Protein AF-A0AA39RV91-F1 (afdb_monomer)

Mean predicted aligned error: 20.22 Å

Secondary structure (DSSP, 8-state):
------TT-----------------------S---------HHHHHHHHH---HHHHHHHHHHHHHHHHHHHHHHHHHHHHHHHHHHHHHHHHHHHHHH-----PPPPP--HHHHHHHHHHHHHHHTSS----SSSS-EEHHHHHHHHHHHHHHHHHHHHHHHHTT-HHHHHHHHHHHHHHHTTTBTTTSSS---EEEEES---TT-TTS-TTTTS----TTTS-TTS---EEEESS-HHHHHHHHHHHHHHHHHTTTSHHHHHHHHHHHHHH---

Solvent-accessible surface area (backbone atoms only — not comparable to full-atom values): 16534 Å² total; per-residue (Å²): 131,86,84,83,80,63,101,76,81,72,84,94,75,86,82,84,82,80,86,83,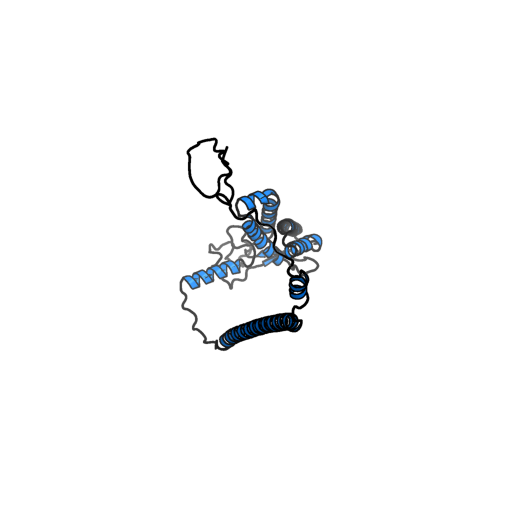91,84,83,89,81,90,87,82,88,88,77,89,84,84,84,88,79,81,88,75,64,72,60,60,68,51,45,63,71,73,61,64,62,65,68,57,57,51,49,51,50,51,48,53,51,51,52,53,52,50,52,54,49,53,51,50,52,52,52,52,51,49,52,51,51,53,52,51,53,52,50,52,53,53,50,56,64,67,67,62,67,85,70,83,69,74,80,78,79,84,42,75,64,57,50,52,51,48,43,51,52,43,37,53,54,77,37,73,48,42,61,56,69,72,91,39,70,24,29,44,45,56,64,52,18,49,52,38,28,52,54,28,47,48,46,70,76,40,42,72,57,31,52,74,71,69,42,45,64,58,54,48,51,54,44,49,41,41,48,59,24,58,55,64,34,34,63,74,86,50,76,54,51,63,46,35,46,44,29,38,38,42,59,55,93,85,46,95,82,43,63,61,56,31,80,75,43,93,72,59,78,54,69,57,52,93,85,60,84,66,50,71,44,73,38,66,84,49,67,69,50,52,52,36,43,35,47,16,34,42,37,39,17,63,70,34,51,89,43,55,72,61,15,48,56,33,40,50,53,48,78,66,29,70,75,113

Sequence (276 aa):
MPERTNMWGGSFEIIPNEGQAVTEDGDYDRAAYRSPTPPQSVDEVKQSWLLRPEREKDQRRKKKFIQGKMIKSLVLYAVLAGLIITLIIVLVVMARRRHHHHHHRPPPTSDNYTVALHQALTFFNAQRCGYYDARDATKFAFPASFSMTMLSWSVLEYSAKYEATGELDHIKDIIKWGTDYLLKTFNSSAKYVHMIASQVGGGDPSLKTTNPHDLNCWMHPEDIASNDPREVYNCYECPALAGKMAAALASTSIVFKDSQDYSIMLGIFQESKLLL

InterPro domains:
  IPR001701 Glycoside hydrolase family 9 [PF00759] (130-263)
  IPR008928 Six-hairpin glycosidase superfamily [SSF48208] (110-259)
  IPR012341 Six-hairpin glycosidase-like superfamily [G3DSA:1.50.10.10] (108-273)

pLDDT: mean 70.96, std 19.71, range [32.12, 98.12]

Foldseek 3Di:
DDDDDDPPDDDDDDDDDDDDDDDDDDDDDPPDDDDDDDDDDPVVVVVVVVDPPVVVVVVVVVVVVVVVVVVVVVVVVVVVVVVVVVVVVVVVVVVVVVPPDDPPDDPDDDDPVNVVVLLVVLVVVLPVAADDPPQFSKGFLQVLLVVLLVLLVCCVVCVVVCVVVVNLVVSLVVSCRSLVVQCVQFDLVDQATQKGQRMWADDDPPDPPHDCGGPNNRDDSSPCDPPDHTDTDMDRDCLSSLVSSLSSLQSSLVSCVVVVVSSVSSVCCNPGYSPD

Organism: Acer saccharum (NCBI:txid4024)

Nearest PDB structures (foldseek):
  8ihx-assembly1_A  TM=8.856E-01  e=3.580E-06  Eisenia fetida

Radius of gyration: 42.13 Å; Cα contacts (8 Å, |Δi|>4): 212; chains: 1; bounding box: 88×55×126 Å

Structure (mmCIF, N/CA/C/O backbone):
data_AF-A0AA39RV91-F1
#
_entry.id   AF-A0AA39RV91-F1
#
loop_
_atom_site.group_PDB
_atom_site.id
_atom_site.type_symbol
_atom_site.label_atom_id
_atom_site.label_alt_id
_atom_site.label_comp_id
_atom_site.label_asym_id
_atom_site.label_entity_id
_atom_site.label_seq_id
_atom_site.pdbx_PDB_ins_code
_atom_site.Cartn_x
_atom_site.Cartn_y
_atom_site.Cartn_z
_atom_site.occupancy
_atom_site.B_iso_or_equiv
_atom_site.auth_seq_id
_atom_site.auth_comp_id
_atom_site.auth_asym_id
_atom_site.auth_atom_id
_atom_site.pdbx_PDB_model_num
ATOM 1 N N . MET A 1 1 ? -47.747 -12.914 28.785 1.00 41.16 1 MET A N 1
ATOM 2 C CA . MET A 1 1 ? -46.601 -12.255 29.454 1.00 41.16 1 MET A CA 1
ATOM 3 C C . MET A 1 1 ? -45.731 -13.359 30.033 1.00 41.16 1 MET A C 1
ATOM 5 O O . MET A 1 1 ? -46.316 -14.227 30.664 1.00 41.16 1 MET A O 1
ATOM 9 N N . PRO A 1 2 ? -44.413 -13.408 29.776 1.00 40.16 2 PRO A N 1
ATOM 10 C CA . PRO A 1 2 ? -43.586 -14.515 30.245 1.00 40.16 2 PRO A CA 1
ATOM 11 C C . PRO A 1 2 ? -43.289 -14.365 31.742 1.00 40.16 2 PRO A C 1
ATOM 13 O O . PRO A 1 2 ? -42.878 -13.290 32.188 1.00 40.16 2 PRO A O 1
ATOM 16 N N . GLU A 1 3 ? -43.521 -15.439 32.497 1.00 43.28 3 GLU A N 1
ATOM 17 C CA . GLU A 1 3 ? -43.205 -15.572 33.921 1.00 43.28 3 GLU A CA 1
ATOM 18 C C . GLU A 1 3 ? -41.720 -15.300 34.186 1.00 43.28 3 GLU A C 1
ATOM 20 O O . GLU A 1 3 ? -40.833 -15.901 33.580 1.00 43.28 3 GLU A O 1
ATOM 25 N N . ARG A 1 4 ? -41.440 -14.380 35.115 1.00 41.53 4 ARG A N 1
ATOM 26 C CA . ARG A 1 4 ? -40.087 -14.133 35.618 1.00 41.53 4 ARG A CA 1
ATOM 27 C C . ARG A 1 4 ? -39.779 -15.125 36.734 1.00 41.53 4 ARG A C 1
ATOM 29 O O . ARG A 1 4 ? -40.149 -14.897 37.880 1.00 41.53 4 ARG A O 1
ATOM 36 N N . THR A 1 5 ? -39.065 -16.196 36.410 1.00 48.19 5 THR A N 1
ATOM 37 C CA . THR A 1 5 ? -38.461 -17.097 37.398 1.00 48.19 5 THR A CA 1
ATOM 38 C C . THR A 1 5 ? -37.235 -16.437 38.032 1.00 48.19 5 THR A C 1
ATOM 40 O O . THR A 1 5 ? -36.337 -15.968 37.331 1.00 48.19 5 THR A O 1
ATOM 43 N N . ASN A 1 6 ? -37.187 -16.388 39.363 1.00 52.50 6 ASN A N 1
ATOM 44 C CA . ASN A 1 6 ? -36.027 -15.928 40.125 1.00 52.50 6 ASN A CA 1
ATOM 45 C C . ASN A 1 6 ? -34.908 -16.995 40.122 1.00 52.50 6 ASN A C 1
ATOM 47 O O . ASN A 1 6 ? -35.157 -18.195 40.037 1.00 52.50 6 ASN A O 1
ATOM 51 N N . MET A 1 7 ? -33.650 -16.553 40.234 1.00 41.31 7 MET A N 1
ATOM 52 C CA . MET A 1 7 ? -32.428 -17.375 40.093 1.00 41.31 7 MET A CA 1
ATOM 53 C C . M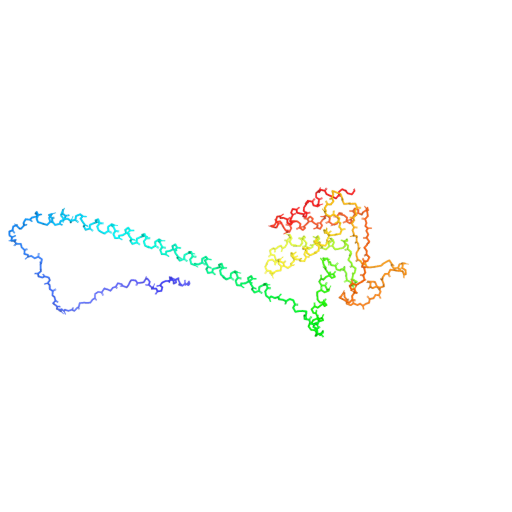ET A 1 7 ? -32.217 -18.427 41.206 1.00 41.31 7 MET A C 1
ATOM 55 O O . MET A 1 7 ? -31.180 -19.079 41.254 1.00 41.31 7 MET A O 1
ATOM 59 N N . TRP A 1 8 ? -33.196 -18.595 42.098 1.00 46.19 8 TRP A N 1
ATOM 60 C CA . TRP A 1 8 ? -33.175 -19.531 43.224 1.00 46.19 8 TRP A CA 1
ATOM 61 C C . TRP A 1 8 ? -34.445 -20.395 43.301 1.00 46.19 8 TRP A C 1
ATOM 63 O O . TRP A 1 8 ? -34.779 -20.895 44.369 1.00 46.19 8 TRP A O 1
ATOM 73 N N . GLY A 1 9 ? -35.137 -20.590 42.170 1.00 48.25 9 GLY A N 1
ATOM 74 C CA . GLY A 1 9 ? -36.009 -21.748 41.935 1.00 48.25 9 GLY A CA 1
ATOM 75 C C . GLY A 1 9 ? -37.104 -22.006 42.974 1.00 48.25 9 GLY A C 1
ATOM 76 O O . GLY A 1 9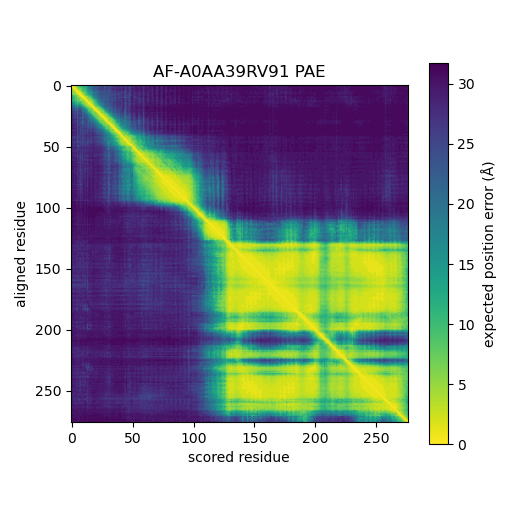 ? -37.305 -23.157 43.354 1.00 48.25 9 GLY A O 1
ATOM 77 N N . GLY A 1 10 ? -37.817 -20.968 43.422 1.00 53.59 10 GLY A N 1
ATOM 78 C CA . GLY A 1 10 ? -38.945 -21.109 44.350 1.00 53.59 10 GLY A CA 1
ATOM 79 C C . GLY A 1 10 ? -40.079 -20.129 44.043 1.00 53.59 10 GLY A C 1
ATOM 80 O O . GLY A 1 10 ? -39.831 -18.935 43.858 1.00 53.59 10 GLY A O 1
ATOM 81 N N . SER A 1 11 ? -41.315 -20.642 43.984 1.00 46.19 11 SER A N 1
ATOM 82 C CA . SER A 1 11 ? -42.534 -19.855 43.738 1.00 46.19 11 SER A CA 1
ATOM 83 C C . SER A 1 11 ? -42.949 -19.058 44.981 1.00 46.19 11 SER A C 1
ATOM 85 O O . SER A 1 11 ? -42.901 -19.572 46.098 1.00 46.19 11 SER A O 1
ATOM 87 N N . PHE A 1 12 ? -43.348 -17.799 44.784 1.00 43.19 12 PHE A N 1
ATOM 88 C CA . PHE A 1 12 ? -43.725 -16.841 45.831 1.00 43.19 12 PHE A CA 1
ATOM 89 C C . PHE A 1 12 ? -45.253 -16.769 45.972 1.00 43.19 12 PHE A C 1
ATOM 91 O O . PHE A 1 12 ? -45.848 -15.703 45.842 1.00 43.19 12 PHE A O 1
ATOM 98 N N . GLU A 1 13 ? -45.904 -17.908 46.202 1.00 47.50 13 GLU A N 1
ATOM 99 C CA . GLU A 1 13 ? -47.333 -17.942 46.527 1.00 47.50 13 GLU A CA 1
ATOM 100 C C . GLU A 1 13 ? -47.530 -18.464 47.951 1.00 47.50 13 GLU A C 1
ATOM 102 O O . GLU A 1 13 ? -47.152 -19.583 48.294 1.00 47.50 13 GLU A O 1
ATOM 107 N N . ILE A 1 14 ? -48.096 -17.607 48.801 1.00 41.91 14 ILE A N 1
ATOM 108 C CA . ILE A 1 14 ? -48.470 -17.916 50.180 1.00 41.91 14 ILE A CA 1
ATOM 109 C C . ILE A 1 14 ? -49.938 -18.342 50.136 1.00 41.91 14 ILE A C 1
ATOM 111 O O . ILE A 1 14 ? -50.809 -17.504 49.913 1.00 41.91 14 ILE A O 1
ATOM 115 N N . ILE A 1 15 ? -50.214 -19.633 50.321 1.00 45.44 15 ILE A N 1
ATOM 116 C CA . ILE A 1 15 ? -51.584 -20.159 50.398 1.00 45.44 15 ILE A CA 1
ATOM 117 C C . ILE A 1 15 ? -52.101 -19.945 51.833 1.00 45.44 15 ILE A C 1
ATOM 119 O O . ILE A 1 15 ? -51.506 -20.491 52.765 1.00 45.44 15 ILE A O 1
ATOM 123 N N . PRO A 1 16 ? -53.184 -19.179 52.056 1.00 35.47 16 PRO A N 1
ATOM 124 C CA . PRO A 1 16 ? -53.821 -19.094 53.363 1.00 35.47 16 PRO A CA 1
ATOM 125 C C . PRO A 1 16 ? -54.735 -20.309 53.535 1.00 35.47 16 PRO A C 1
ATOM 127 O O . PRO A 1 16 ? -55.608 -20.542 52.702 1.00 35.47 16 PRO A O 1
ATOM 130 N N . ASN A 1 17 ? -54.548 -21.092 54.598 1.00 32.81 17 ASN A N 1
ATOM 131 C CA . ASN A 1 17 ? -55.465 -22.186 54.907 1.00 32.81 17 ASN A CA 1
ATOM 132 C C . ASN A 1 17 ? -56.414 -21.759 56.034 1.00 32.81 17 ASN A C 1
ATOM 134 O O . ASN A 1 17 ? -56.018 -21.670 57.198 1.00 32.81 17 ASN A O 1
ATOM 138 N N . GLU A 1 18 ? -57.658 -21.465 55.660 1.00 33.78 18 GLU A N 1
ATOM 139 C CA . GLU A 1 18 ? -58.793 -21.358 56.572 1.00 33.78 18 GLU A CA 1
ATOM 140 C C . GLU A 1 18 ? -59.267 -22.762 56.984 1.00 33.78 18 GLU A C 1
ATOM 142 O O . GLU A 1 18 ? -59.507 -23.622 56.146 1.00 33.78 18 GLU A O 1
ATOM 147 N N . GLY A 1 19 ? -59.421 -22.955 58.297 1.00 34.81 19 GLY A N 1
ATOM 148 C CA . GLY A 1 19 ? -60.446 -23.785 58.938 1.00 34.81 19 GLY A CA 1
ATOM 149 C C . GLY A 1 19 ? -60.584 -25.264 58.560 1.00 34.81 19 GLY A C 1
ATOM 150 O O . GLY A 1 19 ? -61.345 -25.605 57.664 1.00 34.81 19 GLY A O 1
ATOM 151 N N . GLN A 1 20 ? -60.085 -26.156 59.425 1.00 32.12 20 GLN A N 1
ATOM 152 C CA . GLN A 1 20 ? -60.856 -27.355 59.776 1.00 32.12 20 GLN A CA 1
ATOM 153 C C . GLN A 1 20 ? -60.508 -27.868 61.179 1.00 32.12 20 GLN A C 1
ATOM 155 O O . GLN A 1 20 ? -59.360 -28.163 61.496 1.00 32.12 20 GLN A O 1
ATOM 160 N N . ALA A 1 21 ? -61.536 -27.926 62.024 1.00 34.62 21 ALA A N 1
ATOM 161 C CA . ALA A 1 21 ? -61.510 -28.454 63.377 1.00 34.62 21 ALA A CA 1
ATOM 162 C C . ALA A 1 21 ? -61.630 -29.983 63.364 1.00 34.62 21 ALA A C 1
ATOM 164 O O . ALA A 1 21 ? -62.594 -30.482 62.793 1.00 34.62 21 ALA A O 1
ATOM 165 N N . VAL A 1 22 ? -60.718 -30.688 64.045 1.00 34.06 22 VAL A N 1
ATOM 166 C CA . VAL A 1 22 ? -60.934 -31.993 64.704 1.00 34.06 22 VAL A CA 1
ATOM 167 C C . VAL A 1 22 ? -59.986 -32.082 65.918 1.00 34.06 22 VAL A C 1
ATOM 169 O O . VAL A 1 22 ? -58.911 -31.490 65.928 1.00 34.06 22 VAL A O 1
ATOM 172 N N . THR A 1 23 ? -60.483 -32.751 66.951 1.00 32.53 23 THR A N 1
ATOM 173 C CA . THR A 1 23 ? -60.150 -32.808 68.383 1.00 32.53 23 THR A CA 1
ATOM 174 C C . THR A 1 23 ? -58.965 -33.696 68.799 1.00 32.53 23 THR A C 1
ATOM 176 O O . THR A 1 23 ? -58.683 -34.669 68.112 1.00 32.53 23 THR A O 1
ATOM 179 N N . GLU A 1 24 ? -58.432 -33.381 69.998 1.00 34.41 24 GLU A N 1
ATOM 180 C CA . GLU A 1 24 ? -57.641 -34.204 70.960 1.00 34.41 24 GLU A CA 1
ATOM 181 C C . GLU A 1 24 ? -56.273 -34.727 70.451 1.00 34.41 24 GLU A C 1
ATOM 183 O O . GLU A 1 24 ? -56.179 -35.352 69.407 1.00 34.41 24 GLU A O 1
ATOM 188 N N . ASP A 1 25 ? -55.121 -34.480 71.088 1.00 34.75 25 ASP A N 1
ATOM 189 C CA . ASP A 1 25 ? -54.805 -34.696 72.505 1.00 34.75 25 ASP A CA 1
ATOM 190 C C . ASP A 1 25 ? -53.429 -34.086 72.887 1.00 34.75 25 ASP A C 1
ATOM 192 O O . ASP A 1 25 ? -52.510 -34.057 72.070 1.00 34.75 25 ASP A O 1
ATOM 196 N N . GLY A 1 26 ? -53.290 -33.680 74.157 1.00 38.00 26 GLY A N 1
ATOM 197 C CA . GLY A 1 26 ? -52.056 -33.759 74.964 1.00 38.00 26 GLY A CA 1
ATOM 198 C C . GLY A 1 26 ? -50.826 -32.907 74.606 1.00 38.00 26 GLY A C 1
ATOM 199 O O . GLY A 1 26 ? -50.001 -33.312 73.798 1.00 38.00 26 GLY A O 1
ATOM 200 N N . ASP A 1 27 ? -50.616 -31.800 75.331 1.00 38.16 27 ASP A N 1
ATOM 201 C CA . ASP A 1 27 ? -49.600 -31.682 76.407 1.00 38.16 27 ASP A CA 1
ATOM 202 C C . ASP A 1 27 ? -49.387 -30.188 76.739 1.00 38.16 27 ASP A C 1
ATOM 204 O O . ASP A 1 27 ? -48.726 -29.450 76.009 1.00 38.16 27 ASP A O 1
ATOM 208 N N . TYR A 1 28 ? -50.029 -29.705 77.810 1.00 41.00 28 TYR A N 1
ATOM 209 C CA . TYR A 1 28 ? -49.935 -28.308 78.247 1.00 41.00 28 TYR A CA 1
ATOM 210 C C . TYR A 1 28 ? -48.846 -28.127 79.313 1.00 41.00 28 TYR A C 1
ATOM 212 O O . TYR A 1 28 ? -48.827 -28.798 80.347 1.00 41.00 28 TYR A O 1
ATOM 220 N N . ASP A 1 29 ? -47.994 -27.135 79.055 1.00 44.50 29 ASP A N 1
ATOM 221 C CA . ASP A 1 29 ? -46.912 -26.594 79.875 1.00 44.50 29 ASP A CA 1
ATOM 222 C C . ASP A 1 29 ? -47.167 -26.584 81.391 1.00 44.50 29 ASP A C 1
ATOM 224 O O . ASP A 1 29 ? -47.957 -25.800 81.924 1.00 44.50 29 ASP A O 1
ATOM 228 N N . ARG A 1 30 ? -46.387 -27.387 82.128 1.00 46.59 30 ARG A N 1
ATOM 229 C CA . ARG A 1 30 ? -46.419 -27.450 83.602 1.00 46.59 30 ARG A CA 1
ATOM 230 C C . ARG A 1 30 ? -45.182 -26.857 84.293 1.00 46.59 30 ARG A C 1
ATOM 232 O O . ARG A 1 30 ? -44.886 -27.214 85.432 1.00 46.59 30 ARG A O 1
ATOM 239 N N . ALA A 1 31 ? -44.458 -25.940 83.649 1.00 44.22 31 ALA A N 1
ATOM 240 C CA . ALA A 1 31 ? -43.237 -25.353 84.223 1.00 44.22 31 ALA A CA 1
ATOM 241 C C . ALA A 1 31 ? -43.335 -23.864 84.625 1.00 44.22 31 ALA A C 1
ATOM 243 O O . ALA A 1 31 ? -42.416 -23.356 85.260 1.00 44.22 31 ALA A O 1
ATOM 244 N N . ALA A 1 32 ? -44.429 -23.156 84.317 1.00 41.56 32 ALA A N 1
ATOM 245 C CA . ALA A 1 32 ? -44.457 -21.690 84.427 1.00 41.56 32 ALA A CA 1
ATOM 246 C C . ALA A 1 32 ? -44.847 -21.104 85.802 1.00 41.56 32 ALA A C 1
ATOM 248 O O . ALA A 1 32 ? -44.745 -19.894 85.984 1.00 41.56 32 ALA A O 1
ATOM 249 N N . TYR A 1 33 ? -45.249 -21.908 86.794 1.00 39.94 33 TYR A N 1
ATOM 250 C CA . TYR A 1 33 ? -45.617 -21.380 88.117 1.00 39.94 33 TYR A CA 1
ATOM 251 C C . TYR A 1 33 ? -45.043 -22.205 89.271 1.00 39.94 33 TYR A C 1
ATOM 253 O O . TYR A 1 33 ? -45.694 -23.090 89.827 1.00 39.94 33 TYR A O 1
ATOM 261 N N . ARG A 1 34 ? -43.823 -21.854 89.690 1.00 34.16 34 ARG A N 1
ATOM 262 C CA . ARG A 1 34 ? -43.346 -22.073 91.062 1.00 34.16 34 ARG A CA 1
ATOM 263 C C . ARG A 1 34 ? -42.467 -20.905 91.512 1.00 34.16 34 ARG A C 1
ATOM 265 O O . ARG A 1 34 ? -41.434 -20.636 90.913 1.00 34.16 34 ARG A O 1
ATOM 272 N N . SER A 1 35 ? -42.859 -20.294 92.622 1.00 35.50 35 SER A N 1
ATOM 273 C CA . SER A 1 35 ? -42.075 -19.358 93.443 1.00 35.50 35 SER A CA 1
ATOM 274 C C . SER A 1 35 ? -42.280 -19.756 94.916 1.00 35.50 35 SER A C 1
ATOM 276 O O . SER A 1 35 ? -43.336 -20.322 95.208 1.00 35.50 35 SER A O 1
ATOM 278 N N . PRO A 1 36 ? -41.435 -19.368 95.892 1.00 47.72 36 PRO A N 1
ATOM 279 C CA . PRO A 1 36 ? -39.984 -19.137 95.884 1.00 47.72 36 PRO A CA 1
ATOM 280 C C . PRO A 1 36 ? -39.243 -19.929 97.004 1.00 47.72 36 PRO A C 1
ATOM 282 O O . PRO A 1 36 ? -39.796 -20.204 98.066 1.00 47.72 36 PRO A O 1
ATOM 285 N N . THR A 1 37 ? -37.956 -20.235 96.812 1.00 36.56 37 THR A N 1
ATOM 286 C CA . THR A 1 37 ? -37.015 -20.720 97.856 1.00 36.56 37 THR A CA 1
ATOM 287 C C . THR A 1 37 ? -35.848 -19.720 98.027 1.00 36.56 37 THR A C 1
ATOM 289 O O . THR A 1 37 ? -35.614 -18.935 97.109 1.00 36.56 37 THR A O 1
ATOM 292 N N . PRO A 1 38 ? -35.168 -19.673 99.196 1.00 44.75 38 PRO A N 1
ATOM 293 C CA . PRO A 1 38 ? -34.480 -18.482 99.731 1.00 44.75 38 PRO A CA 1
ATOM 294 C C . PRO A 1 38 ? -33.151 -18.140 99.018 1.00 44.75 38 PRO A C 1
ATOM 296 O O . PRO A 1 38 ? -32.656 -18.948 98.232 1.00 44.75 38 PRO A O 1
ATOM 299 N N . PRO A 1 39 ? -32.571 -16.939 99.247 1.00 47.09 39 PRO A N 1
ATOM 300 C CA . PRO A 1 39 ? -31.603 -16.351 98.331 1.00 47.09 39 PRO A CA 1
ATOM 301 C C . PRO A 1 39 ? -30.234 -17.022 98.467 1.00 47.09 39 PRO A C 1
ATOM 303 O O . PRO A 1 39 ? -29.540 -16.839 99.465 1.00 47.09 39 PRO A O 1
ATOM 306 N N . GLN A 1 40 ? -29.820 -17.758 97.435 1.00 43.38 40 GLN A N 1
ATOM 307 C CA . GLN A 1 40 ? -28.401 -18.003 97.206 1.00 43.38 40 GLN A CA 1
ATOM 308 C C . GLN A 1 40 ? -27.779 -16.737 96.619 1.00 43.38 40 GLN A C 1
ATOM 310 O O . GLN A 1 40 ? -28.309 -16.107 95.703 1.00 43.38 40 GLN A O 1
ATOM 315 N N . SER A 1 41 ? -26.683 -16.334 97.245 1.00 49.09 41 SER A N 1
ATOM 316 C CA . SER A 1 41 ? -25.947 -15.098 97.040 1.00 49.09 41 SER A CA 1
ATOM 317 C C . SER A 1 41 ? -25.660 -14.816 95.566 1.00 49.09 41 SER A C 1
ATOM 319 O O . SER A 1 41 ? -24.842 -15.475 94.927 1.00 49.09 41 SER A O 1
ATOM 321 N N . VAL A 1 42 ? -26.262 -13.733 95.071 1.00 53.75 42 VAL A N 1
ATOM 322 C CA . VAL A 1 42 ? -25.939 -13.045 93.807 1.00 53.75 42 VAL A CA 1
ATOM 323 C C . VAL A 1 42 ? -24.454 -12.674 93.663 1.00 53.75 42 VAL A C 1
ATOM 325 O O . VAL A 1 42 ? -24.010 -12.322 92.568 1.00 53.75 42 VAL A O 1
ATOM 328 N N . ASP A 1 43 ? -23.678 -12.795 94.737 1.00 55.22 43 ASP A N 1
ATOM 329 C CA . ASP A 1 43 ? -22.242 -12.551 94.764 1.00 55.22 43 ASP A CA 1
ATOM 330 C C . ASP A 1 43 ? -21.422 -13.702 94.160 1.00 55.22 43 ASP A C 1
ATOM 332 O O . ASP A 1 43 ? -20.422 -13.425 93.503 1.00 55.22 43 ASP A O 1
ATOM 336 N N . GLU A 1 44 ? -21.858 -14.967 94.247 1.00 54.25 44 GLU A N 1
ATOM 337 C CA . GLU A 1 44 ? -21.130 -16.102 93.638 1.00 54.25 44 GLU A CA 1
ATOM 338 C C . GLU A 1 44 ? -21.203 -16.071 92.106 1.00 54.25 44 GLU A C 1
ATOM 340 O O . GLU A 1 44 ? -20.200 -16.262 91.410 1.00 54.25 44 GLU A O 1
ATOM 345 N N . VAL A 1 45 ? -22.377 -15.736 91.557 1.00 55.78 45 VAL A N 1
ATOM 346 C CA . VAL A 1 45 ? -22.553 -15.610 90.103 1.00 55.78 45 VAL A CA 1
ATOM 347 C C . VAL A 1 45 ? -21.750 -14.419 89.580 1.00 55.78 45 VAL A C 1
ATOM 349 O O . VAL A 1 45 ? -21.084 -14.539 88.553 1.00 55.78 45 VAL A O 1
ATOM 352 N N . LYS A 1 46 ? -21.706 -13.298 90.312 1.00 50.38 46 LYS A N 1
ATOM 353 C CA . LYS A 1 46 ? -20.880 -12.135 89.944 1.00 50.38 46 LYS A CA 1
ATOM 354 C C . LYS A 1 46 ? -19.375 -12.387 90.121 1.00 50.38 46 LYS A C 1
ATOM 356 O O . LYS A 1 46 ? -18.593 -11.904 89.303 1.00 50.38 46 LYS A O 1
ATOM 361 N N . GLN A 1 47 ? -18.953 -13.190 91.100 1.00 50.69 47 GLN A N 1
ATOM 362 C CA . GLN A 1 47 ? -17.545 -13.565 91.294 1.00 50.69 47 GLN A CA 1
ATOM 363 C C . GLN A 1 47 ? -17.025 -14.539 90.230 1.00 50.69 47 GLN A C 1
ATOM 365 O O . GLN A 1 47 ? -15.855 -14.451 89.855 1.00 50.69 47 GLN A O 1
ATOM 370 N N . SER A 1 48 ? -17.886 -15.388 89.659 1.00 53.81 48 SER A N 1
ATOM 371 C CA . SER A 1 48 ? -17.505 -16.262 88.537 1.00 53.81 48 SER A CA 1
ATOM 372 C C . SER A 1 48 ? -17.145 -15.487 87.255 1.00 53.81 48 SER A C 1
ATOM 374 O O . SER A 1 48 ? -16.280 -15.913 86.490 1.00 53.81 48 SER A O 1
ATOM 376 N N . TRP A 1 49 ? -17.743 -14.304 87.052 1.00 54.03 49 TRP A N 1
ATOM 377 C CA . TRP A 1 49 ? -17.434 -13.401 85.934 1.00 54.03 49 TRP A CA 1
ATOM 378 C C . TRP A 1 49 ? -16.220 -12.499 86.198 1.00 54.03 49 TRP A C 1
ATOM 380 O O . TRP A 1 49 ? -15.517 -12.126 85.256 1.00 54.03 49 TRP A O 1
ATOM 390 N N . LEU A 1 50 ? -15.958 -12.160 87.465 1.00 54.91 50 LEU A N 1
ATOM 391 C CA . LEU A 1 50 ? -14.869 -11.265 87.877 1.00 54.91 50 LEU A CA 1
ATOM 392 C C . LEU A 1 50 ? -13.525 -11.973 88.097 1.00 54.91 50 LEU A C 1
ATOM 394 O O . LEU A 1 50 ? -12.483 -11.326 88.013 1.00 54.91 50 LEU A O 1
ATOM 398 N N . LEU A 1 51 ? -13.516 -13.292 88.301 1.00 53.22 51 LEU A N 1
ATOM 399 C CA . LEU A 1 51 ? -12.296 -14.082 88.486 1.00 53.22 51 LEU A CA 1
ATOM 400 C C . LEU A 1 51 ? -12.057 -15.046 87.320 1.00 53.22 51 LEU A C 1
ATOM 402 O O . LEU A 1 51 ? -11.904 -16.252 87.501 1.00 53.22 51 LEU A O 1
ATOM 406 N N . ARG A 1 52 ? -11.948 -14.514 86.096 1.00 51.28 52 ARG A N 1
ATOM 407 C CA . ARG A 1 52 ? -11.272 -15.265 85.030 1.00 51.28 52 ARG A CA 1
ATOM 408 C C . ARG A 1 52 ? -9.763 -15.169 85.276 1.00 51.28 52 ARG A C 1
ATOM 410 O O . ARG A 1 52 ? -9.244 -14.054 85.254 1.00 51.28 52 ARG A O 1
ATOM 417 N N . PRO A 1 53 ? -9.039 -16.279 85.509 1.00 54.03 53 PRO A N 1
ATOM 418 C CA . PRO A 1 53 ? -7.628 -16.209 85.856 1.00 54.03 53 PRO A CA 1
ATOM 419 C C . PRO A 1 53 ? -6.865 -15.582 84.692 1.00 54.03 53 PRO A C 1
ATOM 421 O O . PRO A 1 53 ? -6.876 -16.103 83.577 1.00 54.03 53 PRO A O 1
ATOM 424 N N . GLU A 1 54 ? -6.194 -14.459 84.937 1.00 57.25 54 GLU A N 1
ATOM 425 C CA . GLU A 1 54 ? -5.573 -13.670 83.866 1.00 57.25 54 GLU A CA 1
ATOM 426 C C . GLU A 1 54 ? -4.443 -14.422 83.138 1.00 57.25 54 GLU A C 1
ATOM 428 O O . GLU A 1 54 ? -4.161 -14.182 81.962 1.00 57.25 54 GLU A O 1
ATOM 433 N N . ARG A 1 55 ? -3.931 -15.487 83.773 1.00 54.84 55 ARG A N 1
ATOM 434 C CA . ARG A 1 55 ? -3.075 -16.509 83.151 1.00 54.84 55 ARG A CA 1
ATOM 435 C C . ARG A 1 55 ? -3.702 -17.178 81.919 1.00 54.84 55 ARG A C 1
ATOM 437 O O . ARG A 1 55 ? -2.972 -17.520 80.991 1.00 54.84 55 ARG A O 1
ATOM 444 N N . GLU A 1 56 ? -5.021 -17.355 81.866 1.00 58.22 56 GLU A N 1
ATOM 445 C CA . GLU A 1 56 ? -5.708 -18.057 80.774 1.00 58.22 56 GLU A CA 1
ATOM 446 C C . GLU A 1 56 ? -5.881 -17.167 79.528 1.00 58.22 56 GLU A C 1
ATOM 448 O O . GLU A 1 56 ? -5.709 -17.627 78.394 1.00 58.22 56 GLU A O 1
ATOM 453 N N . LYS A 1 57 ? -6.164 -15.867 79.713 1.00 58.91 57 LYS A N 1
ATOM 454 C CA . LYS A 1 57 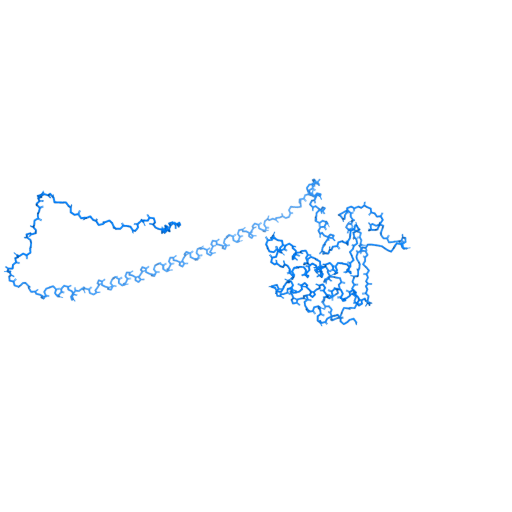? -6.236 -14.898 78.605 1.00 58.91 57 LYS A CA 1
ATOM 455 C C . LYS A 1 57 ? -4.860 -14.628 78.009 1.00 58.91 57 LYS A C 1
ATOM 457 O O . LYS A 1 57 ? -4.737 -14.607 76.782 1.00 58.91 57 LYS A O 1
ATOM 462 N N . ASP A 1 58 ? -3.830 -14.503 78.842 1.00 61.22 58 ASP A N 1
ATOM 463 C CA . ASP A 1 58 ? -2.453 -14.335 78.379 1.00 61.22 58 ASP A CA 1
ATOM 464 C C . ASP A 1 58 ? -1.922 -15.582 77.678 1.00 61.22 58 ASP A C 1
ATOM 466 O O . ASP A 1 58 ? -1.258 -15.465 76.650 1.00 61.22 58 ASP A O 1
ATOM 470 N N . GLN A 1 59 ? -2.270 -16.787 78.138 1.00 60.56 59 GLN A N 1
ATOM 471 C CA . GLN A 1 59 ? -1.956 -18.014 77.404 1.00 60.56 59 GLN A CA 1
ATOM 472 C C . GLN A 1 59 ? -2.679 -18.083 76.057 1.00 60.56 59 GLN A C 1
ATOM 474 O O . GLN A 1 59 ? -2.067 -18.487 75.071 1.00 60.56 59 GLN A O 1
ATOM 479 N N . ARG A 1 60 ? -3.948 -17.661 75.962 1.00 60.50 60 ARG A N 1
ATOM 480 C CA . ARG A 1 60 ? -4.675 -17.599 74.679 1.00 60.50 60 ARG A CA 1
ATOM 481 C C . ARG A 1 60 ? -4.101 -16.532 73.744 1.00 60.50 60 ARG A C 1
ATOM 483 O O . ARG A 1 60 ? -3.978 -16.797 72.551 1.00 60.50 60 ARG A O 1
ATOM 490 N N . ARG A 1 61 ? -3.705 -15.360 74.254 1.00 60.78 61 ARG A N 1
ATOM 491 C CA . ARG A 1 61 ? -3.025 -14.305 73.477 1.00 60.78 61 ARG A CA 1
ATOM 492 C C . ARG A 1 61 ? -1.641 -14.754 73.012 1.00 60.78 61 ARG A C 1
ATOM 494 O O . ARG A 1 61 ? -1.344 -14.620 71.829 1.00 60.78 61 ARG A O 1
ATOM 501 N N . LYS A 1 62 ? -0.844 -15.378 73.887 1.00 60.88 62 LYS A N 1
ATOM 502 C CA . LYS A 1 62 ? 0.450 -15.988 73.537 1.00 60.88 62 LYS A CA 1
ATOM 503 C C . LYS A 1 62 ? 0.282 -17.107 72.509 1.00 60.88 62 LYS A C 1
ATOM 505 O O . LYS A 1 62 ? 0.996 -17.099 71.515 1.00 60.88 62 LYS A O 1
ATOM 510 N N . LYS A 1 63 ? -0.697 -18.007 72.668 1.00 61.03 63 LYS A N 1
ATOM 511 C CA . LYS A 1 63 ? -1.010 -19.058 71.679 1.00 61.03 63 LYS A CA 1
ATOM 512 C C . LYS A 1 63 ? -1.410 -18.465 70.326 1.00 61.03 63 LYS A C 1
ATOM 514 O O . LYS A 1 63 ? -0.840 -18.866 69.321 1.00 61.03 63 LYS A O 1
ATOM 519 N N . LYS A 1 64 ? -2.302 -17.465 70.289 1.00 60.72 64 LYS A N 1
ATOM 520 C CA . LYS A 1 64 ? -2.695 -16.771 69.046 1.00 60.72 64 LYS A CA 1
ATOM 521 C C . LYS A 1 64 ? -1.519 -16.038 68.383 1.00 60.72 64 LYS A C 1
ATOM 523 O O . LYS A 1 64 ? -1.396 -16.069 67.162 1.00 60.72 64 LYS A O 1
ATOM 528 N N . PHE A 1 65 ? -0.632 -15.427 69.170 1.00 60.00 65 PHE A N 1
ATOM 529 C CA . PHE A 1 65 ? 0.569 -14.750 68.673 1.00 60.00 65 PHE A CA 1
ATOM 530 C C . PHE A 1 65 ? 1.598 -15.735 68.094 1.00 60.00 65 PHE A C 1
ATOM 532 O O . PHE A 1 65 ? 2.116 -15.518 66.999 1.00 60.00 65 PHE A O 1
ATOM 539 N N . ILE A 1 66 ? 1.848 -16.853 68.785 1.00 62.66 66 ILE A N 1
ATOM 540 C CA . ILE A 1 66 ? 2.738 -17.926 68.316 1.00 62.66 66 ILE A CA 1
ATOM 541 C C . ILE A 1 66 ? 2.163 -18.575 67.050 1.00 62.66 66 ILE A C 1
ATOM 543 O O . ILE A 1 66 ? 2.885 -18.748 66.074 1.00 62.66 66 ILE A O 1
ATOM 547 N N . GLN A 1 67 ? 0.857 -18.849 67.020 1.00 61.44 67 GLN A N 1
ATOM 548 C CA . GLN A 1 67 ? 0.170 -19.438 65.869 1.00 61.44 67 GLN A CA 1
ATOM 549 C C . GLN A 1 67 ? 0.229 -18.521 64.634 1.00 61.44 67 GLN A C 1
ATOM 551 O O . GLN A 1 67 ? 0.550 -18.985 63.544 1.00 61.44 67 GLN A O 1
ATOM 556 N N . GLY A 1 68 ? 0.034 -17.208 64.798 1.00 64.00 68 GLY A N 1
ATOM 557 C CA . GLY A 1 68 ? 0.195 -16.237 63.710 1.00 64.00 68 GLY A CA 1
ATOM 558 C C . GLY A 1 68 ? 1.640 -16.102 63.208 1.00 64.00 68 GLY A C 1
ATOM 559 O O . GLY A 1 68 ? 1.864 -15.967 62.005 1.00 64.00 68 GLY A O 1
ATOM 560 N N . LYS A 1 69 ? 2.635 -16.179 64.104 1.00 71.12 69 LYS A N 1
ATOM 561 C CA . LYS A 1 69 ? 4.062 -16.145 63.737 1.00 71.12 69 LYS A CA 1
ATOM 562 C C . LYS A 1 69 ? 4.484 -17.409 62.977 1.00 71.12 69 LYS A C 1
ATOM 564 O O . LYS A 1 69 ? 5.216 -17.305 61.996 1.00 71.12 69 LYS A O 1
ATOM 569 N N . MET A 1 70 ? 3.966 -18.573 63.374 1.00 68.19 70 MET A N 1
ATOM 570 C CA . MET A 1 70 ? 4.192 -19.846 62.680 1.00 68.19 70 MET A CA 1
ATOM 571 C C . MET A 1 70 ? 3.579 -19.851 61.275 1.00 68.19 70 MET A C 1
ATOM 573 O O . MET A 1 70 ? 4.254 -20.254 60.336 1.00 68.19 70 MET A O 1
ATOM 577 N N . ILE A 1 71 ? 2.356 -19.332 61.099 1.00 76.81 71 ILE A N 1
ATOM 578 C CA . ILE A 1 71 ? 1.708 -19.248 59.777 1.00 76.81 71 ILE A CA 1
ATOM 579 C C . ILE A 1 71 ? 2.489 -18.320 58.838 1.00 76.81 71 ILE A C 1
ATOM 581 O O . ILE A 1 71 ? 2.781 -18.697 57.708 1.00 76.81 71 ILE A O 1
ATOM 585 N N . LYS A 1 72 ? 2.891 -17.130 59.306 1.00 77.38 72 LYS A N 1
ATOM 586 C CA . LYS A 1 72 ? 3.688 -16.190 58.495 1.00 77.38 72 LYS A CA 1
ATOM 587 C C . LYS A 1 72 ? 5.049 -16.771 58.101 1.00 77.38 72 LYS A C 1
ATOM 589 O O . LYS A 1 72 ? 5.486 -16.579 56.972 1.00 77.38 72 LYS A O 1
ATOM 594 N N . SER A 1 73 ? 5.687 -17.502 59.014 1.00 76.62 73 SER A N 1
ATOM 595 C CA . SER A 1 73 ? 6.943 -18.212 58.753 1.00 76.62 73 SER A CA 1
ATOM 596 C C . SER A 1 73 ? 6.762 -19.314 57.701 1.00 76.62 73 SER A C 1
ATOM 598 O O . SER A 1 73 ? 7.536 -19.410 56.756 1.00 76.62 73 SER A O 1
ATOM 600 N N . LEU A 1 74 ? 5.684 -20.093 57.798 1.00 81.12 74 LEU A N 1
ATOM 601 C CA . LEU A 1 74 ? 5.392 -21.185 56.869 1.00 81.12 74 LEU A CA 1
ATOM 602 C C . LEU A 1 74 ? 5.065 -20.676 55.454 1.00 81.12 74 LEU A C 1
ATOM 604 O O . LEU A 1 74 ? 5.535 -21.247 54.474 1.00 81.12 74 LEU A O 1
ATOM 608 N N . VAL A 1 75 ? 4.345 -19.553 55.346 1.00 84.44 75 VAL A N 1
ATOM 609 C CA . VAL A 1 75 ? 4.105 -18.864 54.065 1.00 84.44 75 VAL A CA 1
ATOM 610 C C . VAL A 1 75 ? 5.412 -18.323 53.476 1.00 84.44 75 VAL A C 1
ATOM 612 O O . VAL A 1 75 ? 5.643 -18.472 52.279 1.00 84.44 75 VAL A O 1
ATOM 615 N N . LEU A 1 76 ? 6.303 -17.758 54.299 1.00 87.12 76 LEU A N 1
ATOM 616 C CA . LEU A 1 76 ? 7.612 -17.277 53.845 1.00 87.12 76 LEU A CA 1
ATOM 617 C C . LEU A 1 76 ? 8.471 -18.418 53.278 1.00 87.12 76 LEU A C 1
ATOM 619 O O . LEU A 1 76 ? 9.045 -18.273 52.199 1.00 87.12 76 LEU A O 1
ATOM 623 N N . TYR A 1 77 ? 8.518 -19.568 53.956 1.00 89.56 77 TYR A N 1
ATOM 624 C CA . TYR A 1 77 ? 9.235 -20.743 53.456 1.00 89.56 77 TYR A CA 1
ATOM 625 C C . TYR A 1 77 ? 8.611 -21.316 52.177 1.00 89.56 77 TYR A C 1
ATOM 627 O O . TYR A 1 77 ? 9.352 -21.726 51.287 1.00 89.56 77 TYR A O 1
ATOM 635 N N . ALA A 1 78 ? 7.282 -21.292 52.036 1.00 89.00 78 ALA A N 1
ATOM 636 C CA . ALA A 1 78 ? 6.608 -21.731 50.813 1.00 89.00 78 ALA A CA 1
ATOM 637 C C . ALA A 1 78 ? 6.934 -20.830 49.606 1.00 89.00 78 ALA A C 1
ATOM 639 O O . ALA A 1 78 ? 7.205 -21.335 48.517 1.00 89.00 78 ALA A O 1
ATOM 640 N N . VAL A 1 79 ? 6.980 -19.506 49.799 1.00 91.06 79 VAL A N 1
ATOM 641 C CA . VAL A 1 79 ? 7.367 -18.553 48.742 1.00 91.06 79 VAL A CA 1
ATOM 642 C C . VAL A 1 79 ? 8.840 -18.721 48.363 1.00 91.06 79 VAL A C 1
ATOM 644 O O . VAL A 1 79 ? 9.162 -18.780 47.178 1.00 91.06 79 VAL A O 1
ATOM 647 N N . LEU A 1 80 ? 9.735 -18.869 49.347 1.00 92.56 80 LEU A N 1
ATOM 648 C CA . LEU A 1 80 ? 11.159 -19.115 49.094 1.00 92.56 80 LEU A CA 1
ATOM 649 C C . LEU A 1 80 ? 11.392 -20.444 48.361 1.00 92.56 80 LEU A C 1
ATOM 651 O O . LEU A 1 80 ? 12.172 -20.485 47.412 1.00 92.56 80 LEU A O 1
ATOM 655 N N . ALA A 1 81 ? 10.681 -21.508 48.739 1.00 93.25 81 ALA A N 1
ATOM 656 C CA . ALA A 1 81 ? 10.733 -22.789 48.038 1.00 93.25 81 ALA A CA 1
ATOM 657 C C . ALA A 1 81 ? 10.230 -22.666 46.590 1.00 93.25 81 ALA A C 1
ATOM 659 O O . ALA A 1 81 ? 10.868 -23.189 45.678 1.00 93.25 81 ALA A O 1
ATOM 660 N N . GLY A 1 82 ? 9.145 -21.918 46.360 1.00 93.12 82 GLY A N 1
ATOM 661 C CA . GLY A 1 82 ? 8.638 -21.625 45.018 1.00 93.12 82 GLY A CA 1
ATOM 662 C C . GLY A 1 82 ? 9.671 -20.910 44.143 1.00 93.12 82 GLY A C 1
ATOM 663 O O . GLY A 1 82 ? 9.930 -21.341 43.020 1.00 93.12 82 GLY A O 1
ATOM 664 N N . LEU A 1 83 ? 10.333 -19.879 44.675 1.00 94.81 83 LEU A N 1
ATOM 665 C CA . LEU A 1 83 ? 11.388 -19.156 43.957 1.00 94.81 83 LEU A CA 1
ATOM 666 C C . LEU A 1 83 ? 12.575 -20.066 43.613 1.00 94.81 83 LEU A C 1
ATOM 668 O O . LEU A 1 83 ? 13.055 -20.046 42.479 1.00 94.81 83 LEU A O 1
ATOM 672 N N . ILE A 1 84 ? 13.001 -20.926 44.542 1.00 94.69 84 ILE A N 1
ATOM 673 C CA . ILE A 1 84 ? 14.084 -21.891 44.301 1.00 94.69 84 ILE A CA 1
ATOM 674 C C . ILE A 1 84 ? 13.694 -22.888 43.200 1.00 94.69 84 ILE A C 1
ATOM 676 O O . ILE A 1 84 ? 14.491 -23.138 42.298 1.00 94.69 84 ILE A O 1
ATOM 680 N N . ILE A 1 85 ? 12.463 -23.409 43.211 1.00 94.81 85 ILE A N 1
ATOM 681 C CA . ILE A 1 85 ? 11.972 -24.329 42.173 1.00 94.81 85 ILE A CA 1
ATOM 682 C C . ILE A 1 85 ? 11.959 -23.643 40.802 1.00 94.81 85 ILE A C 1
ATOM 684 O O . ILE A 1 85 ? 12.436 -24.224 39.827 1.00 94.81 85 ILE A O 1
ATOM 688 N N . THR A 1 86 ? 11.487 -22.395 40.713 1.00 90.50 86 THR A N 1
ATOM 689 C CA . THR A 1 86 ? 11.503 -21.654 39.439 1.00 90.50 86 THR A CA 1
ATOM 690 C C . THR A 1 86 ? 12.921 -21.428 38.923 1.00 90.50 86 THR A C 1
ATOM 692 O O . THR A 1 86 ? 13.178 -21.609 37.733 1.00 90.50 86 THR A O 1
ATOM 695 N N . LEU A 1 87 ? 13.867 -21.124 39.813 1.00 93.94 87 LEU A N 1
ATOM 696 C CA . LEU A 1 87 ? 15.267 -20.932 39.455 1.00 93.94 87 LEU A CA 1
ATOM 697 C C . LEU A 1 87 ? 15.903 -22.238 38.949 1.00 93.94 87 LEU A C 1
ATOM 699 O O . LEU A 1 87 ? 16.622 -22.222 37.952 1.00 93.94 87 LEU A O 1
ATOM 703 N N . ILE A 1 88 ? 15.577 -23.379 39.567 1.00 94.19 88 ILE A N 1
ATOM 704 C CA . ILE A 1 88 ? 16.014 -24.707 39.109 1.00 94.19 88 ILE A CA 1
ATOM 705 C C . ILE A 1 88 ? 15.448 -25.016 37.717 1.00 94.19 88 ILE A C 1
ATOM 707 O O . ILE A 1 88 ? 16.195 -25.459 36.846 1.00 94.19 88 ILE A O 1
ATOM 711 N N . ILE A 1 89 ? 14.163 -24.740 37.466 1.00 92.62 89 ILE A N 1
ATOM 712 C CA . ILE A 1 89 ? 13.544 -24.952 36.146 1.00 92.62 89 ILE A CA 1
ATOM 713 C C . ILE A 1 89 ? 14.246 -24.104 35.076 1.00 92.62 89 ILE A C 1
ATOM 715 O O . ILE A 1 89 ? 14.610 -24.626 34.020 1.00 92.62 89 ILE A O 1
ATOM 719 N N . VAL A 1 90 ? 14.502 -22.821 35.352 1.00 90.94 90 VAL A N 1
ATOM 720 C CA . VAL A 1 90 ? 15.218 -21.923 34.429 1.00 90.94 90 VAL A CA 1
ATOM 721 C C . VAL A 1 90 ? 16.636 -22.427 34.152 1.00 90.94 90 VAL A C 1
ATOM 723 O O . VAL A 1 90 ? 17.061 -22.457 32.995 1.00 90.94 90 VAL A O 1
ATOM 726 N N . LEU A 1 91 ? 17.355 -22.893 35.177 1.00 89.31 91 LEU A N 1
ATOM 727 C CA . LEU A 1 91 ? 18.696 -23.458 35.020 1.00 89.31 91 LEU A CA 1
ATOM 728 C C . LEU A 1 91 ? 18.696 -24.747 34.190 1.00 89.31 91 LEU A C 1
ATOM 730 O O . LEU A 1 91 ? 19.571 -24.913 33.343 1.00 89.31 91 LEU A O 1
ATOM 734 N N . VAL A 1 92 ? 17.702 -25.626 34.356 1.00 89.94 92 VAL A N 1
ATOM 735 C CA . VAL A 1 92 ? 17.550 -26.839 33.532 1.00 89.94 92 VAL A CA 1
ATOM 736 C C . VAL A 1 92 ? 17.275 -26.481 32.069 1.00 89.94 92 VAL A C 1
ATOM 738 O O . VAL A 1 92 ? 17.878 -27.070 31.169 1.00 89.94 92 VAL A O 1
ATOM 741 N N . VAL A 1 93 ? 16.418 -25.490 31.807 1.00 85.00 93 VAL A N 1
ATOM 742 C CA . VAL A 1 93 ? 16.143 -25.003 30.443 1.00 85.00 93 VAL A CA 1
ATOM 743 C C . VAL A 1 93 ? 17.398 -24.389 29.820 1.00 85.00 93 VAL A C 1
ATOM 745 O O . VAL A 1 93 ? 17.728 -24.689 28.672 1.00 85.00 93 VAL A O 1
ATOM 748 N N . MET A 1 94 ? 18.149 -23.585 30.575 1.00 80.06 94 MET A N 1
ATOM 749 C CA . MET A 1 94 ? 19.406 -22.997 30.111 1.00 80.06 94 MET A CA 1
ATOM 750 C C . MET A 1 94 ? 20.509 -24.036 29.872 1.00 80.06 94 MET A C 1
ATOM 752 O O . MET A 1 94 ? 21.246 -23.924 28.892 1.00 80.06 94 MET A O 1
ATOM 756 N N . ALA A 1 95 ? 20.610 -25.063 30.718 1.00 78.69 95 ALA A N 1
ATOM 757 C CA . ALA A 1 95 ? 21.553 -26.163 30.542 1.00 78.69 95 ALA A CA 1
ATOM 758 C C . ALA A 1 95 ? 21.202 -27.017 29.312 1.00 78.69 95 ALA A C 1
ATOM 760 O O . ALA A 1 95 ? 22.089 -27.340 28.522 1.00 78.69 95 ALA A O 1
ATOM 761 N N . ARG A 1 96 ? 19.908 -27.290 29.069 1.00 69.75 96 ARG A N 1
ATOM 762 C CA . ARG A 1 96 ? 19.446 -27.908 27.811 1.00 69.75 96 ARG A CA 1
ATOM 763 C C . ARG A 1 96 ? 19.789 -27.051 26.592 1.00 69.75 96 ARG A C 1
ATOM 765 O O . ARG A 1 96 ? 20.191 -27.593 25.568 1.00 69.75 96 ARG A O 1
ATOM 772 N N . ARG A 1 97 ? 19.702 -25.721 26.709 1.00 65.31 97 ARG A N 1
ATOM 773 C CA . ARG A 1 97 ? 20.083 -24.788 25.635 1.00 65.31 97 ARG A CA 1
ATOM 774 C C . ARG A 1 97 ? 21.585 -24.816 25.325 1.00 65.31 97 ARG A C 1
ATOM 776 O O . ARG A 1 97 ? 21.948 -24.611 24.175 1.00 65.31 97 ARG A O 1
ATOM 783 N N . ARG A 1 98 ? 22.447 -25.099 26.314 1.00 58.94 98 ARG A N 1
ATOM 784 C CA . ARG A 1 98 ? 23.907 -25.242 26.126 1.00 58.94 98 ARG A CA 1
ATOM 785 C C . ARG A 1 98 ? 24.344 -26.615 25.609 1.00 58.94 98 ARG A C 1
ATOM 787 O O . ARG A 1 98 ? 25.384 -26.691 24.969 1.00 58.94 98 ARG A O 1
ATOM 794 N N . HIS A 1 99 ? 23.568 -27.673 25.847 1.00 49.38 99 HIS A N 1
ATOM 795 C CA . HIS A 1 99 ? 23.896 -29.029 25.381 1.00 49.38 99 HIS A CA 1
ATOM 796 C C . HIS A 1 99 ? 23.446 -29.351 23.951 1.00 49.38 99 HIS A C 1
ATOM 798 O O . HIS A 1 99 ? 23.771 -30.427 23.449 1.00 49.38 99 HIS A O 1
ATOM 804 N N . HIS A 1 100 ? 22.771 -28.432 23.252 1.00 47.06 100 HIS A N 1
ATOM 805 C CA . HIS A 1 100 ? 22.661 -28.521 21.797 1.00 47.06 100 HIS A CA 1
ATOM 806 C C . HIS A 1 100 ? 24.016 -28.188 21.161 1.00 47.06 100 HIS A C 1
ATOM 808 O O . HIS A 1 100 ? 24.235 -27.106 20.625 1.00 47.06 100 HIS A O 1
ATOM 814 N N . HIS A 1 101 ? 24.935 -29.152 21.216 1.00 46.12 101 HIS A N 1
ATOM 815 C CA . HIS A 1 101 ? 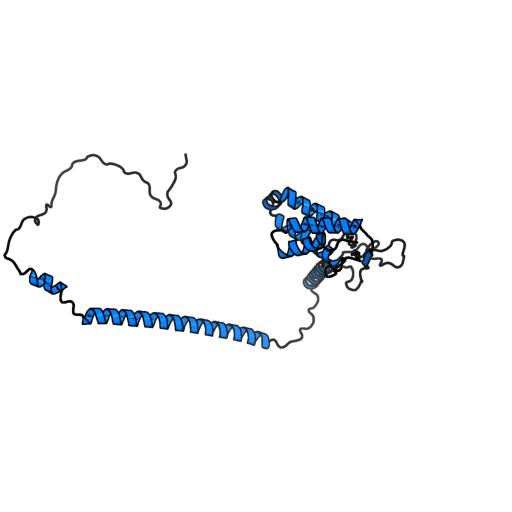26.035 -29.214 20.272 1.00 46.12 101 HIS A CA 1
ATOM 816 C C . HIS A 1 101 ? 25.444 -29.171 18.862 1.00 46.12 101 HIS A C 1
ATOM 818 O O . HIS A 1 101 ? 24.502 -29.903 18.542 1.00 46.12 101 HIS A O 1
ATOM 824 N N . HIS A 1 102 ? 25.976 -28.273 18.037 1.00 43.97 102 HIS A N 1
ATOM 825 C CA . HIS A 1 102 ? 25.651 -28.173 16.624 1.00 43.97 102 HIS A CA 1
ATOM 826 C C . HIS A 1 102 ? 26.066 -29.467 15.917 1.00 43.97 102 HIS A C 1
ATOM 828 O O . HIS A 1 102 ? 27.159 -29.578 15.372 1.00 43.97 102 HIS A O 1
ATOM 834 N N . HIS A 1 103 ? 25.185 -30.463 15.912 1.00 47.16 103 HIS A N 1
ATOM 835 C CA . HIS A 1 103 ? 25.222 -31.481 14.879 1.00 47.16 103 HIS A CA 1
ATOM 836 C C . HIS A 1 103 ? 24.786 -30.796 13.590 1.00 47.16 103 HIS A C 1
ATOM 838 O O . HIS A 1 103 ? 23.626 -30.395 13.458 1.00 47.16 103 HIS A O 1
ATOM 844 N N . HIS A 1 104 ? 25.725 -30.628 12.659 1.00 49.66 104 HIS A N 1
ATOM 845 C CA . HIS A 1 104 ? 25.403 -30.325 11.273 1.00 49.66 104 HIS A CA 1
ATOM 846 C C . HIS A 1 104 ? 24.475 -31.425 10.765 1.00 49.66 104 HIS A C 1
ATOM 848 O O . HIS A 1 104 ? 24.905 -32.532 10.447 1.00 49.66 104 HIS A O 1
ATOM 854 N N . ARG A 1 105 ? 23.174 -31.130 10.764 1.00 47.84 105 ARG A N 1
ATOM 855 C CA . ARG A 1 105 ? 22.200 -31.948 10.059 1.00 47.84 105 ARG A CA 1
ATOM 856 C C . ARG A 1 105 ? 22.539 -31.836 8.570 1.00 47.84 105 ARG A C 1
ATOM 858 O O . ARG A 1 105 ? 22.729 -30.708 8.107 1.00 47.84 105 ARG A O 1
ATOM 865 N N . PRO A 1 106 ? 22.639 -32.953 7.830 1.00 59.06 106 PRO A N 1
ATOM 866 C CA . PRO A 1 106 ? 22.689 -32.875 6.378 1.00 59.06 106 PRO A CA 1
ATOM 867 C C . PRO A 1 106 ? 21.444 -32.121 5.885 1.00 59.06 106 PRO A C 1
ATOM 869 O O . PRO A 1 106 ? 20.399 -32.187 6.548 1.00 59.06 106 PRO A O 1
ATOM 872 N N . PRO A 1 107 ? 21.548 -31.369 4.775 1.00 58.72 107 PRO A N 1
ATOM 873 C CA . PRO A 1 107 ? 20.408 -30.641 4.241 1.00 58.72 107 PRO A CA 1
ATOM 874 C C . PRO A 1 107 ? 19.245 -31.622 4.029 1.00 58.72 107 PRO A C 1
ATOM 876 O O . PRO A 1 107 ? 19.473 -32.720 3.510 1.00 58.72 107 PRO A O 1
ATOM 879 N N . PRO A 1 108 ? 18.023 -31.280 4.474 1.00 59.16 108 PRO A N 1
ATOM 880 C CA . PRO A 1 108 ? 16.870 -32.129 4.233 1.00 59.16 108 PRO A CA 1
ATOM 881 C C . PRO A 1 108 ? 16.694 -32.301 2.722 1.00 59.16 108 PRO A C 1
ATOM 883 O O . PRO A 1 108 ? 16.796 -31.341 1.958 1.00 59.16 108 PRO A O 1
ATOM 886 N N . THR A 1 109 ? 16.456 -33.534 2.286 1.00 64.62 109 THR A N 1
ATOM 887 C CA . THR A 1 109 ? 16.034 -33.820 0.913 1.00 64.62 109 THR A CA 1
ATOM 888 C C . THR A 1 109 ? 14.729 -33.076 0.645 1.00 64.62 109 THR A C 1
ATOM 890 O O . THR A 1 109 ? 13.819 -33.164 1.467 1.00 64.62 109 THR A O 1
ATOM 893 N N . SER A 1 110 ? 14.649 -32.342 -0.466 1.00 58.56 110 SER A N 1
ATOM 894 C CA . SER A 1 110 ? 13.503 -31.499 -0.820 1.00 58.56 110 SER A CA 1
ATOM 895 C C . SER A 1 110 ? 12.232 -32.338 -0.972 1.00 58.56 110 SER A C 1
ATOM 897 O O . SER A 1 110 ? 12.008 -32.952 -2.014 1.00 58.56 110 SER A O 1
ATOM 899 N N . ASP A 1 111 ? 11.407 -32.391 0.068 1.00 76.56 111 ASP A N 1
ATOM 900 C CA . ASP A 1 111 ? 10.039 -32.873 -0.043 1.00 76.56 111 ASP A CA 1
ATOM 901 C C . ASP A 1 111 ? 9.141 -31.760 -0.611 1.00 76.56 111 ASP A C 1
ATOM 903 O O . ASP A 1 111 ? 9.461 -30.568 -0.549 1.00 76.56 111 ASP A O 1
ATOM 907 N N . ASN A 1 112 ? 8.004 -32.143 -1.195 1.00 70.75 112 ASN A N 1
ATOM 908 C CA . ASN A 1 112 ? 7.073 -31.192 -1.815 1.00 70.75 112 ASN A CA 1
ATOM 909 C C . ASN A 1 112 ? 6.611 -30.101 -0.832 1.00 70.75 112 ASN A C 1
ATOM 911 O O . ASN A 1 112 ? 6.323 -28.983 -1.247 1.00 70.75 112 ASN A O 1
ATOM 915 N N . TYR A 1 113 ? 6.590 -30.402 0.469 1.00 72.25 113 TYR A N 1
ATOM 916 C CA . TYR A 1 113 ? 6.265 -29.440 1.517 1.00 72.25 113 TYR A CA 1
ATOM 917 C C . TYR A 1 113 ? 7.383 -28.419 1.753 1.00 72.25 113 TYR A C 1
ATOM 919 O O . TYR A 1 113 ? 7.080 -27.240 1.905 1.00 72.25 113 TYR A O 1
ATOM 927 N N . THR A 1 114 ? 8.660 -28.814 1.732 1.00 70.62 114 THR A N 1
ATOM 928 C CA . THR A 1 114 ? 9.793 -27.875 1.817 1.00 70.62 114 THR A CA 1
ATOM 929 C C . THR A 1 114 ? 9.856 -26.980 0.584 1.00 70.62 114 THR A C 1
ATOM 931 O O . THR A 1 114 ? 10.134 -25.792 0.722 1.00 70.62 114 THR A O 1
ATOM 934 N N . VAL A 1 115 ? 9.543 -27.506 -0.606 1.00 68.19 115 VAL A N 1
ATOM 935 C CA . VAL A 1 115 ? 9.452 -26.701 -1.837 1.00 68.19 115 VAL A CA 1
ATOM 936 C C . VAL A 1 115 ? 8.296 -25.705 -1.750 1.00 68.19 115 VAL A C 1
ATOM 938 O O . VAL A 1 115 ? 8.520 -24.514 -1.946 1.00 68.19 115 VAL A O 1
ATOM 941 N N . ALA A 1 116 ? 7.097 -26.155 -1.369 1.00 66.75 116 ALA A N 1
ATOM 942 C CA . ALA A 1 116 ? 5.935 -25.281 -1.212 1.00 66.75 116 ALA A CA 1
ATOM 943 C C . ALA A 1 116 ? 6.150 -24.214 -0.127 1.00 66.75 116 ALA A C 1
ATOM 945 O O . ALA A 1 116 ? 5.816 -23.048 -0.320 1.00 66.75 116 ALA A O 1
ATOM 946 N N . LEU A 1 117 ? 6.756 -24.584 1.005 1.00 70.25 117 LEU A N 1
ATOM 947 C CA . LEU A 1 117 ? 7.093 -23.649 2.076 1.00 70.25 117 LEU A CA 1
ATOM 948 C C . LEU A 1 117 ? 8.151 -22.641 1.623 1.00 70.25 117 LEU A C 1
ATOM 950 O O . LEU A 1 117 ? 8.040 -21.459 1.938 1.00 70.25 117 LEU A O 1
ATOM 954 N N . HIS A 1 118 ? 9.164 -23.090 0.882 1.00 62.28 118 HIS A N 1
ATOM 955 C CA . HIS A 1 118 ? 10.173 -22.203 0.322 1.00 62.28 118 HIS A CA 1
ATOM 956 C C . HIS A 1 118 ? 9.533 -21.222 -0.659 1.00 62.28 118 HIS A C 1
ATOM 958 O O . HIS A 1 118 ? 9.694 -20.026 -0.467 1.00 62.28 118 HIS A O 1
ATOM 964 N N . GLN A 1 119 ? 8.724 -21.693 -1.612 1.00 56.44 119 GLN A N 1
ATOM 965 C CA . GLN A 1 119 ? 7.994 -20.847 -2.561 1.00 56.44 119 GLN A CA 1
ATOM 966 C C . GLN A 1 119 ? 7.072 -19.848 -1.858 1.00 56.44 119 GLN A C 1
ATOM 968 O O . GLN A 1 119 ? 7.097 -18.671 -2.197 1.00 56.44 119 GLN A O 1
ATOM 973 N N . ALA A 1 120 ? 6.337 -20.269 -0.825 1.00 61.41 120 ALA A N 1
ATOM 974 C CA . ALA A 1 120 ? 5.512 -19.370 -0.022 1.00 61.41 120 ALA A CA 1
ATOM 975 C C . ALA A 1 120 ? 6.360 -18.3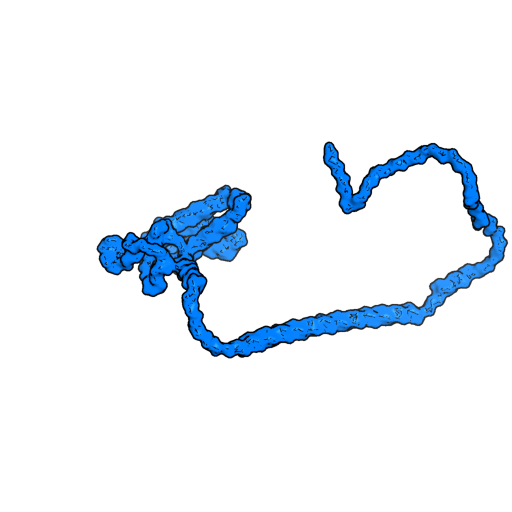03 0.691 1.00 61.41 120 ALA A C 1
ATOM 977 O O . ALA A 1 120 ? 6.031 -17.121 0.676 1.00 61.41 120 ALA A O 1
ATOM 978 N N . LEU A 1 121 ? 7.496 -18.675 1.283 1.00 60.47 121 LEU A N 1
ATOM 979 C CA . LEU A 1 121 ? 8.407 -17.705 1.896 1.00 60.47 121 LEU A CA 1
ATOM 980 C C . LEU A 1 121 ? 9.025 -16.763 0.862 1.00 60.47 121 LEU A C 1
ATOM 982 O O . LEU A 1 121 ? 9.232 -15.590 1.165 1.00 60.47 121 LEU A O 1
ATOM 986 N N . THR A 1 122 ? 9.315 -17.241 -0.345 1.00 52.56 122 THR A N 1
ATOM 987 C CA . THR A 1 122 ? 9.827 -16.426 -1.453 1.00 52.56 122 THR A CA 1
ATOM 988 C C . THR A 1 122 ? 8.747 -15.488 -1.986 1.00 52.56 122 THR A C 1
ATOM 990 O O . THR A 1 122 ? 9.049 -14.322 -2.195 1.00 52.56 122 THR A O 1
ATOM 993 N N . PHE A 1 123 ? 7.487 -15.925 -2.084 1.00 53.66 123 PHE A N 1
ATOM 994 C CA . PHE A 1 123 ? 6.314 -15.087 -2.362 1.00 53.66 123 PHE A CA 1
ATOM 995 C C . PHE A 1 123 ? 6.204 -13.946 -1.352 1.00 53.66 123 PHE A C 1
ATOM 997 O O . PHE A 1 123 ? 6.235 -12.774 -1.722 1.00 53.66 123 PHE A O 1
ATOM 1004 N N . PHE A 1 124 ? 6.172 -14.274 -0.058 1.00 53.09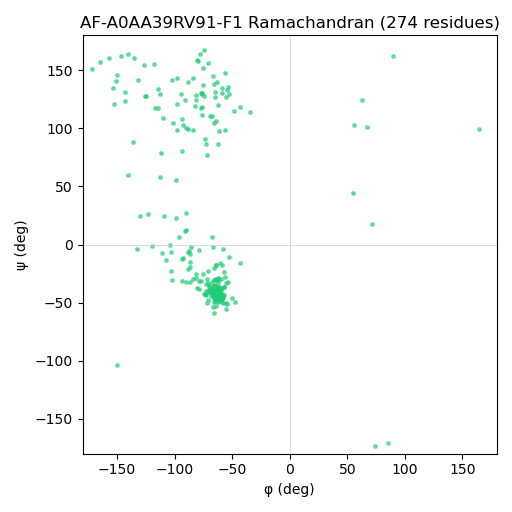 124 PHE A N 1
ATOM 1005 C CA . PHE A 1 124 ? 6.103 -13.270 1.003 1.00 53.09 124 PHE A CA 1
ATOM 1006 C C . PHE A 1 124 ? 7.357 -12.384 1.037 1.00 53.09 124 PHE A C 1
ATOM 1008 O O . PHE A 1 124 ? 7.268 -11.201 1.366 1.00 53.09 124 PHE A O 1
ATOM 1015 N N . ASN A 1 125 ? 8.525 -12.909 0.641 1.00 52.78 125 ASN A N 1
ATOM 1016 C CA . ASN A 1 125 ? 9.749 -12.123 0.517 1.00 52.78 125 ASN A CA 1
ATOM 1017 C C . ASN A 1 125 ? 9.736 -11.172 -0.691 1.00 52.78 125 ASN A C 1
ATOM 1019 O O . ASN A 1 125 ? 10.123 -10.012 -0.556 1.00 52.78 125 ASN A O 1
ATOM 1023 N N . ALA A 1 126 ? 9.254 -11.619 -1.850 1.00 47.38 126 ALA A N 1
ATOM 1024 C CA . ALA A 1 126 ? 9.019 -10.794 -3.035 1.00 47.38 126 ALA A CA 1
ATOM 1025 C C . ALA A 1 126 ? 7.968 -9.706 -2.746 1.00 47.38 126 ALA A C 1
ATOM 1027 O O . ALA A 1 126 ? 8.030 -8.580 -3.256 1.00 47.38 126 ALA A O 1
ATOM 1028 N N . GLN A 1 127 ? 7.047 -10.013 -1.836 1.00 52.81 127 GLN A N 1
ATOM 1029 C CA . GLN A 1 127 ? 6.076 -9.087 -1.285 1.00 52.81 127 GLN A CA 1
ATOM 1030 C C . GLN A 1 127 ? 6.542 -8.355 -0.024 1.00 52.81 127 GLN A C 1
ATOM 1032 O O . GLN A 1 127 ? 5.700 -7.699 0.563 1.00 52.81 127 GLN A O 1
ATOM 1037 N N . ARG A 1 128 ? 7.830 -8.373 0.381 1.00 56.75 128 ARG A N 1
ATOM 1038 C CA . ARG A 1 128 ? 8.373 -7.774 1.640 1.00 56.75 128 ARG A CA 1
ATOM 1039 C C . ARG A 1 128 ? 7.868 -6.380 2.023 1.00 56.75 128 ARG A C 1
ATOM 1041 O O . ARG A 1 128 ? 8.104 -5.923 3.146 1.00 56.75 128 ARG A O 1
ATOM 1048 N N . CYS A 1 129 ? 7.252 -5.684 1.082 1.00 64.06 129 CYS A N 1
ATOM 1049 C CA . CYS A 1 129 ? 6.059 -4.867 1.296 1.00 64.06 129 CYS A CA 1
ATOM 1050 C C . CYS A 1 129 ? 5.436 -4.529 -0.079 1.00 64.06 129 CYS A C 1
ATOM 1052 O O . CYS A 1 129 ? 6.147 -4.518 -1.095 1.00 64.06 129 CYS A O 1
ATOM 1054 N N . GLY A 1 130 ? 4.139 -4.208 -0.114 1.00 78.75 130 GLY A N 1
ATOM 1055 C CA . GLY A 1 130 ? 3.487 -3.551 -1.257 1.00 78.75 130 GLY A CA 1
ATOM 1056 C C . GLY A 1 130 ? 2.911 -4.485 -2.315 1.00 78.75 130 GLY A C 1
ATOM 1057 O O . GLY A 1 130 ? 3.271 -5.659 -2.394 1.00 78.75 130 GLY A O 1
ATOM 1058 N N . TYR A 1 131 ? 2.020 -3.928 -3.132 1.00 87.62 131 TYR A N 1
ATOM 1059 C CA . TYR A 1 131 ? 1.215 -4.655 -4.111 1.00 87.62 131 TYR A CA 1
ATOM 1060 C C . TYR A 1 131 ? 1.814 -4.575 -5.513 1.00 87.62 131 TYR A C 1
ATOM 1062 O O . TYR A 1 131 ? 2.348 -3.534 -5.900 1.00 87.62 131 TYR A O 1
ATOM 1070 N N . TYR A 1 132 ? 1.705 -5.672 -6.263 1.00 87.88 132 TYR A N 1
ATOM 1071 C CA . TYR A 1 132 ? 1.784 -5.606 -7.719 1.00 87.88 132 TYR A CA 1
ATOM 1072 C C . TYR A 1 132 ? 0.568 -4.853 -8.246 1.00 87.88 132 TYR A C 1
ATOM 1074 O O . TYR A 1 132 ? -0.508 -4.930 -7.651 1.00 87.88 132 TYR A O 1
ATOM 1082 N N . ASP A 1 133 ? 0.760 -4.089 -9.314 1.00 87.38 133 ASP A N 1
ATOM 1083 C CA . ASP A 1 133 ? -0.278 -3.185 -9.804 1.00 87.38 133 ASP A CA 1
ATOM 1084 C C . ASP A 1 133 ? -1.445 -3.940 -10.443 1.00 87.38 133 ASP A C 1
ATOM 1086 O O . ASP A 1 133 ? -2.605 -3.695 -10.112 1.00 87.38 133 ASP A O 1
ATOM 1090 N N . ALA A 1 134 ? -1.138 -4.899 -11.319 1.00 85.56 134 ALA A N 1
ATOM 1091 C CA . ALA A 1 134 ? -2.155 -5.685 -11.998 1.00 85.56 134 ALA A CA 1
ATOM 1092 C C . ALA A 1 134 ? -1.665 -7.101 -12.335 1.00 85.56 134 ALA A C 1
ATOM 1094 O O . ALA A 1 134 ? -1.656 -7.989 -11.484 1.00 85.56 134 ALA A O 1
ATOM 1095 N N . ARG A 1 135 ? -1.336 -7.330 -13.609 1.00 78.62 135 ARG A N 1
ATOM 1096 C CA . ARG A 1 135 ? -1.000 -8.648 -14.162 1.00 78.62 135 ARG A CA 1
ATOM 1097 C C . ARG A 1 135 ? 0.499 -8.914 -14.154 1.00 78.62 135 ARG A C 1
ATOM 1099 O O . ARG A 1 135 ? 0.914 -10.065 -14.103 1.00 78.62 135 ARG A O 1
ATOM 1106 N N . ASP A 1 136 ? 1.279 -7.855 -14.297 1.00 76.94 136 ASP A N 1
ATOM 1107 C CA . ASP A 1 136 ? 2.726 -7.881 -14.198 1.00 76.94 136 ASP A CA 1
ATOM 1108 C C . ASP A 1 136 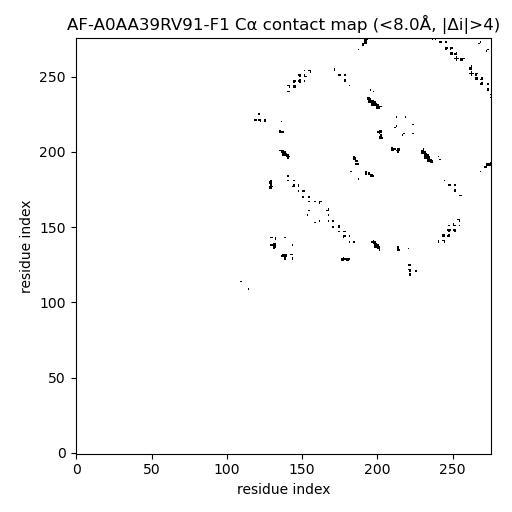? 3.165 -7.922 -12.732 1.00 76.94 136 ASP A C 1
ATOM 1110 O O . ASP A 1 136 ? 2.405 -7.633 -11.806 1.00 76.94 136 ASP A O 1
ATOM 1114 N N . ALA A 1 137 ? 4.428 -8.277 -12.514 1.00 80.94 137 ALA A N 1
ATOM 1115 C CA . ALA A 1 137 ? 5.049 -8.206 -11.198 1.00 80.94 137 ALA A CA 1
ATOM 1116 C C . ALA A 1 137 ? 5.715 -6.837 -10.947 1.00 80.94 137 ALA A C 1
ATOM 1118 O O . ALA A 1 137 ? 6.651 -6.717 -10.149 1.00 80.94 137 ALA A O 1
ATOM 1119 N N . THR A 1 138 ? 5.206 -5.789 -11.603 1.00 83.12 138 THR A N 1
ATOM 1120 C CA . THR A 1 138 ? 5.647 -4.406 -11.428 1.00 83.12 138 THR A CA 1
ATOM 1121 C C . THR A 1 138 ? 4.863 -3.731 -10.309 1.00 83.12 138 THR A C 1
ATOM 1123 O O . THR A 1 138 ? 3.654 -3.911 -10.148 1.00 83.12 138 THR A O 1
ATOM 1126 N N . LYS A 1 139 ? 5.563 -2.936 -9.498 1.00 86.44 139 LYS A N 1
ATOM 1127 C CA . LYS A 1 139 ? 4.960 -2.151 -8.417 1.00 86.44 139 LYS A CA 1
ATOM 1128 C C . LYS A 1 139 ? 5.019 -0.676 -8.768 1.00 86.44 139 LYS A C 1
ATOM 1130 O O . LYS A 1 139 ? 6.090 -0.078 -8.695 1.00 86.44 139 LYS A O 1
ATOM 1135 N N . PHE A 1 140 ? 3.874 -0.079 -9.077 1.00 89.25 140 PHE A N 1
ATOM 1136 C CA . PHE A 1 140 ? 3.764 1.352 -9.351 1.00 89.25 140 PHE A CA 1
ATOM 1137 C C . PHE A 1 140 ? 3.286 2.114 -8.108 1.00 89.25 140 PHE A C 1
ATOM 1139 O O . PHE A 1 140 ? 2.197 1.875 -7.584 1.00 89.25 140 PHE A O 1
ATOM 1146 N N . ALA A 1 141 ? 4.080 3.076 -7.633 1.00 90.38 141 ALA A N 1
ATOM 1147 C CA . ALA A 1 141 ? 3.772 3.823 -6.411 1.00 90.38 141 ALA A CA 1
ATOM 1148 C C . ALA A 1 141 ? 2.538 4.732 -6.561 1.00 90.38 141 ALA A C 1
ATOM 1150 O O . ALA A 1 141 ? 1.797 4.927 -5.598 1.00 90.38 141 ALA A O 1
ATOM 1151 N N . PHE A 1 142 ? 2.291 5.275 -7.758 1.00 92.56 142 PHE A N 1
ATOM 1152 C CA . PHE A 1 142 ? 1.172 6.188 -8.017 1.00 92.56 142 PHE A CA 1
ATOM 1153 C C . PHE A 1 142 ? -0.211 5.517 -7.869 1.00 92.56 142 PHE A C 1
ATOM 1155 O O . PHE A 1 142 ? -0.989 5.959 -7.014 1.00 92.56 142 PHE A O 1
ATOM 1162 N N . PRO A 1 143 ? -0.537 4.444 -8.621 1.00 94.94 143 PRO A N 1
ATOM 1163 C CA . PRO A 1 143 ? -1.795 3.718 -8.449 1.00 94.94 143 PRO A CA 1
ATOM 1164 C C . PRO A 1 143 ? -1.883 3.026 -7.084 1.00 94.94 143 PRO A C 1
ATOM 1166 O O . PRO A 1 143 ? -2.940 3.083 -6.459 1.00 94.94 143 PRO A O 1
ATOM 1169 N N . ALA A 1 144 ? -0.781 2.494 -6.538 1.00 92.94 144 ALA A N 1
ATOM 1170 C CA . ALA A 1 144 ? -0.781 1.944 -5.180 1.00 92.94 144 ALA A CA 1
ATOM 1171 C C . ALA A 1 144 ? -1.206 2.994 -4.134 1.00 92.94 144 ALA A C 1
ATOM 1173 O O . ALA A 1 144 ? -2.059 2.723 -3.288 1.00 92.94 144 ALA A O 1
ATOM 1174 N N . SER A 1 145 ? -0.681 4.222 -4.225 1.00 94.25 145 SER A N 1
ATOM 1175 C CA . SER A 1 145 ? -1.075 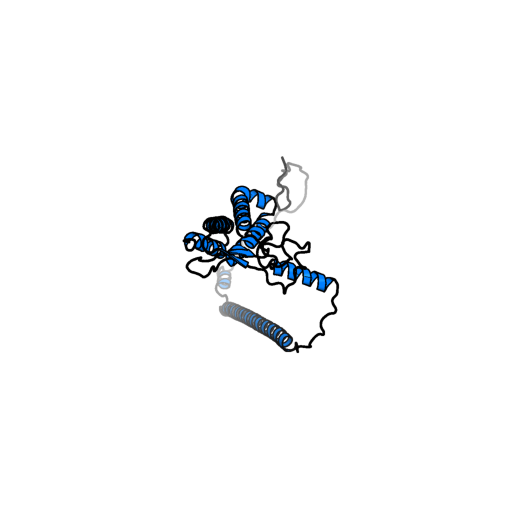5.335 -3.346 1.00 94.25 145 SER A CA 1
ATOM 1176 C C . SER A 1 145 ? -2.538 5.727 -3.527 1.00 94.25 145 SER A C 1
ATOM 1178 O O . SER A 1 145 ? -3.242 5.998 -2.551 1.00 94.25 145 SER A O 1
ATOM 1180 N N . PHE A 1 146 ? -3.029 5.742 -4.770 1.00 96.19 146 PHE A N 1
ATOM 1181 C CA . PHE A 1 146 ? -4.446 5.970 -5.045 1.00 96.19 146 PHE A CA 1
ATOM 1182 C C . PHE A 1 146 ? -5.323 4.925 -4.344 1.00 96.19 146 PHE A C 1
ATOM 1184 O O . PHE A 1 146 ? -6.246 5.310 -3.623 1.00 96.19 146 PHE A O 1
ATOM 1191 N N . SER A 1 147 ? -5.004 3.641 -4.499 1.00 97.12 147 SER A N 1
ATOM 1192 C CA . SER A 1 147 ? -5.759 2.540 -3.900 1.00 97.12 147 SER A CA 1
ATOM 1193 C C . SER A 1 147 ? -5.763 2.620 -2.377 1.00 97.12 147 SER A C 1
ATOM 1195 O O . SER A 1 147 ? -6.831 2.540 -1.777 1.00 97.12 147 SER A O 1
ATOM 1197 N N . MET A 1 148 ? -4.613 2.879 -1.742 1.00 96.19 148 MET A N 1
ATOM 1198 C CA . MET A 1 148 ? -4.550 3.032 -0.280 1.00 96.19 148 MET A CA 1
ATOM 1199 C C . MET A 1 148 ? -5.393 4.211 0.210 1.00 96.19 148 MET A C 1
ATOM 1201 O O . MET A 1 148 ? -6.095 4.086 1.206 1.00 96.19 148 MET A O 1
ATOM 1205 N N . THR A 1 149 ? -5.406 5.325 -0.527 1.00 96.88 149 THR A N 1
ATOM 1206 C CA . THR A 1 149 ? -6.264 6.474 -0.194 1.00 96.88 149 THR A CA 1
ATOM 1207 C C . THR A 1 149 ? -7.748 6.092 -0.223 1.00 96.88 149 THR A C 1
ATOM 1209 O O . THR A 1 149 ? -8.497 6.439 0.688 1.00 96.88 149 THR A O 1
ATOM 1212 N N . MET A 1 150 ? -8.184 5.370 -1.262 1.00 98.12 150 MET A N 1
ATOM 1213 C CA . MET A 1 150 ? -9.587 4.975 -1.426 1.00 98.12 150 MET A CA 1
ATOM 1214 C C . MET A 1 150 ? -10.023 3.914 -0.415 1.00 98.12 150 MET A C 1
ATOM 1216 O O . MET A 1 150 ? -11.125 4.011 0.123 1.00 98.12 150 MET A O 1
ATOM 1220 N N . LEU A 1 151 ? -9.170 2.929 -0.122 1.00 97.38 151 LEU A N 1
ATOM 1221 C CA . LEU A 1 151 ? -9.454 1.927 0.906 1.00 97.38 151 LEU A CA 1
ATOM 1222 C C . LEU A 1 151 ? -9.548 2.585 2.282 1.00 97.38 151 LEU A C 1
ATOM 1224 O O . LEU A 1 151 ? -10.536 2.366 2.982 1.00 97.38 151 LEU A O 1
ATOM 1228 N N . SER A 1 152 ? -8.598 3.459 2.625 1.00 97.62 152 SER A N 1
ATOM 1229 C CA . SER A 1 152 ? -8.640 4.224 3.872 1.00 97.62 152 SER A CA 1
ATOM 1230 C C . SER A 1 152 ? -9.904 5.070 3.972 1.00 97.62 152 SER A C 1
ATOM 1232 O O . SER A 1 152 ? -10.595 5.007 4.984 1.00 97.62 152 SER A O 1
ATOM 1234 N N . TRP A 1 153 ? -10.287 5.785 2.910 1.00 97.62 153 TRP A N 1
ATOM 1235 C CA . TRP A 1 153 ? -11.548 6.529 2.898 1.00 97.62 153 TRP A CA 1
ATOM 1236 C C . TRP A 1 153 ? -12.761 5.610 3.102 1.00 97.62 153 TRP A C 1
ATOM 1238 O O . TRP A 1 153 ? -13.632 5.920 3.912 1.00 97.62 153 TRP A O 1
ATOM 1248 N N . SER A 1 154 ? -12.799 4.444 2.454 1.00 97.81 154 SER A N 1
ATOM 1249 C CA . SER A 1 154 ? -13.904 3.498 2.638 1.00 97.81 154 SER A CA 1
ATOM 1250 C C . SER A 1 154 ? -14.049 3.039 4.093 1.00 97.81 154 SER A C 1
ATOM 1252 O O . SER A 1 154 ? -15.170 2.929 4.586 1.00 97.81 154 SER A O 1
ATOM 1254 N N . VAL A 1 155 ? -12.933 2.819 4.798 1.00 97.12 155 VAL A N 1
ATOM 1255 C CA . VAL A 1 155 ? -12.931 2.438 6.216 1.00 97.12 155 VAL A CA 1
ATOM 1256 C C . VAL A 1 155 ? -13.397 3.597 7.088 1.00 97.12 155 VAL A C 1
ATOM 1258 O O . VAL A 1 155 ? -14.162 3.376 8.020 1.00 97.12 155 VAL A O 1
ATOM 1261 N N . LEU A 1 156 ? -12.987 4.829 6.776 1.00 96.19 156 LEU A N 1
ATOM 1262 C CA . LEU A 1 156 ? -13.428 6.017 7.510 1.00 96.19 156 LEU A CA 1
ATOM 1263 C C . LEU A 1 156 ? -14.938 6.257 7.379 1.00 96.19 156 LEU A C 1
ATOM 1265 O O . LEU A 1 156 ? -15.578 6.625 8.358 1.00 96.19 156 LEU A O 1
ATOM 1269 N N . GLU A 1 157 ? -15.506 6.027 6.195 1.00 97.50 157 GLU A N 1
ATOM 1270 C CA . GLU A 1 157 ? -16.932 6.250 5.930 1.00 97.50 157 GLU A CA 1
ATOM 1271 C C . GLU A 1 157 ? -17.815 5.098 6.440 1.00 97.50 157 GLU A C 1
ATOM 1273 O O . GLU A 1 157 ? -18.924 5.310 6.931 1.00 97.50 157 GLU A O 1
ATOM 1278 N N . TYR A 1 158 ? -17.337 3.856 6.322 1.00 96.31 158 TYR A N 1
ATOM 1279 C CA . TYR A 1 158 ? -18.147 2.654 6.533 1.00 96.31 158 TYR A CA 1
ATOM 1280 C C . TYR A 1 158 ? -17.595 1.710 7.610 1.00 96.31 158 TYR A C 1
ATOM 1282 O O . TYR A 1 158 ? -17.890 0.514 7.569 1.00 96.31 158 TYR A O 1
ATOM 1290 N N . SER A 1 159 ? -16.839 2.216 8.589 1.00 94.88 159 SER A N 1
ATOM 1291 C CA . SER A 1 159 ? -16.216 1.416 9.662 1.00 94.88 159 SER A CA 1
ATOM 1292 C C . SER A 1 159 ? -17.186 0.430 10.320 1.00 94.88 159 SER A C 1
ATOM 1294 O O . SER A 1 159 ? -16.914 -0.766 10.356 1.00 94.88 159 SER A O 1
ATOM 1296 N N . ALA A 1 160 ? -18.369 0.898 10.723 1.00 95.56 160 ALA A N 1
ATOM 1297 C CA . ALA A 1 160 ? -19.393 0.069 11.362 1.00 95.56 160 ALA A CA 1
ATOM 1298 C C . ALA A 1 160 ? -19.866 -1.106 10.483 1.00 95.56 160 ALA A C 1
ATOM 1300 O O . ALA A 1 160 ? -20.256 -2.151 11.000 1.00 95.56 160 ALA A O 1
ATOM 1301 N N . LYS A 1 161 ? -19.832 -0.966 9.148 1.00 96.81 161 LYS A N 1
ATOM 1302 C CA . LYS A 1 161 ? -20.172 -2.065 8.231 1.00 96.81 161 LYS A CA 1
ATOM 1303 C C . LYS A 1 161 ? -19.056 -3.101 8.174 1.00 96.81 161 LYS A C 1
ATOM 1305 O O . LYS A 1 161 ? -19.359 -4.286 8.221 1.00 96.81 161 LYS A O 1
ATOM 1310 N N . TYR A 1 162 ? -17.798 -2.662 8.120 1.00 95.94 162 TYR A N 1
ATOM 1311 C CA . TYR A 1 162 ? -16.646 -3.563 8.185 1.00 95.94 162 TYR A CA 1
ATOM 1312 C C . TYR A 1 162 ? -16.583 -4.319 9.520 1.00 95.94 162 TYR A C 1
ATOM 1314 O O . TYR A 1 162 ? -16.246 -5.500 9.538 1.00 95.94 162 TYR A O 1
ATOM 1322 N N . GLU A 1 163 ? -16.952 -3.673 10.631 1.00 95.94 163 GLU A N 1
ATOM 1323 C CA . GLU A 1 163 ? -17.083 -4.331 11.939 1.00 95.94 163 GLU A CA 1
ATOM 1324 C C . GLU A 1 163 ? -18.205 -5.369 11.938 1.00 95.94 163 GLU A C 1
ATOM 1326 O O . GLU A 1 163 ? -17.997 -6.502 12.364 1.00 95.94 163 GLU A O 1
ATOM 1331 N N . ALA A 1 164 ? -19.379 -5.015 11.407 1.00 97.12 164 ALA A N 1
ATOM 1332 C CA . ALA A 1 164 ? -20.519 -5.925 11.336 1.00 97.12 164 ALA A CA 1
ATOM 1333 C C . ALA A 1 164 ? -20.243 -7.172 10.477 1.00 97.12 164 ALA A C 1
ATOM 1335 O O . ALA A 1 164 ? -20.802 -8.233 10.753 1.00 97.12 164 ALA A O 1
ATOM 1336 N N . THR A 1 165 ? -19.389 -7.065 9.453 1.00 96.62 165 THR A N 1
ATOM 1337 C CA . THR A 1 165 ? -18.960 -8.207 8.629 1.00 96.62 165 THR A CA 1
ATOM 1338 C C . THR A 1 165 ? -17.734 -8.935 9.179 1.00 96.62 165 THR A C 1
ATOM 1340 O O . THR A 1 165 ? -17.366 -9.964 8.625 1.00 96.62 165 THR A O 1
ATOM 1343 N N . GLY A 1 166 ? -17.097 -8.432 10.242 1.00 95.38 166 GLY A N 1
ATOM 1344 C CA . GLY A 1 166 ? -15.864 -9.003 10.795 1.00 95.38 166 GLY A CA 1
ATOM 1345 C C . GLY A 1 166 ? -14.615 -8.787 9.929 1.00 95.38 166 GLY A C 1
ATOM 1346 O O . GLY A 1 166 ? -13.620 -9.473 10.122 1.00 95.38 166 GLY A O 1
ATOM 1347 N N . GLU A 1 167 ? -14.651 -7.837 8.990 1.00 95.81 167 GLU A N 1
ATOM 1348 C CA . GLU A 1 167 ? -13.572 -7.579 8.019 1.00 95.81 167 GLU A CA 1
ATOM 1349 C C . GLU A 1 167 ? -12.741 -6.331 8.359 1.00 95.81 167 GLU A C 1
ATOM 1351 O O . GLU A 1 167 ? -11.808 -6.000 7.629 1.00 95.81 167 GLU A O 1
ATOM 1356 N N . LEU A 1 168 ? -13.054 -5.621 9.454 1.00 94.94 168 LEU A N 1
ATOM 1357 C CA . LEU A 1 168 ? -12.359 -4.379 9.819 1.00 94.94 168 LEU A CA 1
ATOM 1358 C C . LEU A 1 168 ? -10.849 -4.581 10.016 1.00 94.94 168 LEU A C 1
ATOM 1360 O O . LEU A 1 168 ? -10.055 -3.764 9.549 1.00 94.94 168 LEU A O 1
ATOM 1364 N N . ASP A 1 169 ? -10.447 -5.650 10.696 1.00 95.19 169 ASP A N 1
ATOM 1365 C CA . ASP A 1 169 ? -9.027 -5.913 10.944 1.00 95.19 169 ASP A CA 1
ATOM 1366 C C . ASP A 1 169 ? -8.304 -6.304 9.651 1.00 95.19 169 ASP A C 1
ATOM 1368 O O . ASP A 1 169 ? -7.217 -5.805 9.368 1.00 95.19 169 ASP A O 1
ATOM 1372 N N . HIS A 1 170 ? -8.953 -7.101 8.801 1.00 95.44 170 HIS A N 1
ATOM 1373 C CA . HIS A 1 170 ? -8.393 -7.518 7.520 1.00 95.44 170 HIS A CA 1
ATOM 1374 C C . HIS A 1 170 ? -8.176 -6.332 6.567 1.00 95.44 170 HIS A C 1
ATOM 1376 O O . HIS A 1 170 ? -7.099 -6.200 5.982 1.00 95.44 170 HIS A O 1
ATOM 1382 N N . ILE A 1 171 ? -9.145 -5.415 6.442 1.00 96.06 171 ILE A N 1
ATOM 1383 C CA . ILE A 1 171 ? -8.958 -4.218 5.608 1.00 96.06 171 ILE A CA 1
ATOM 1384 C C . ILE A 1 171 ? -7.882 -3.285 6.176 1.00 96.06 171 ILE A C 1
ATOM 1386 O O . ILE A 1 171 ? -7.112 -2.699 5.412 1.00 96.06 171 ILE A O 1
ATOM 1390 N N . LYS A 1 172 ? -7.770 -3.177 7.506 1.00 95.44 172 LYS A N 1
ATOM 1391 C CA . LYS A 1 172 ? -6.665 -2.455 8.146 1.00 95.44 172 LYS A CA 1
ATOM 1392 C C . LYS A 1 172 ? -5.324 -3.098 7.783 1.00 95.44 172 LYS A C 1
ATOM 1394 O O . LYS A 1 172 ? -4.428 -2.383 7.342 1.00 95.44 172 LYS A O 1
ATOM 1399 N N . ASP A 1 173 ? -5.190 -4.417 7.861 1.00 94.56 173 ASP A N 1
ATOM 1400 C CA . ASP A 1 173 ? -3.960 -5.115 7.470 1.00 94.56 173 ASP A CA 1
ATOM 1401 C C . ASP A 1 173 ? -3.591 -4.876 5.997 1.00 94.56 173 ASP A C 1
ATOM 1403 O O . ASP A 1 173 ? -2.428 -4.595 5.690 1.00 94.56 173 ASP A O 1
ATOM 1407 N N . ILE A 1 174 ? -4.578 -4.883 5.093 1.00 94.81 174 ILE A N 1
ATOM 1408 C CA . ILE A 1 174 ? -4.391 -4.553 3.670 1.00 94.81 174 ILE A CA 1
ATOM 1409 C C . ILE A 1 174 ? -3.834 -3.133 3.505 1.00 94.81 174 ILE A C 1
ATOM 1411 O O . ILE A 1 174 ? -2.850 -2.928 2.782 1.00 94.81 174 ILE A O 1
ATOM 1415 N N . ILE A 1 175 ? -4.448 -2.150 4.169 1.00 95.38 175 ILE A N 1
ATOM 1416 C CA . ILE A 1 175 ? -4.017 -0.749 4.112 1.00 95.38 175 ILE A CA 1
ATOM 1417 C C . ILE A 1 175 ? -2.591 -0.623 4.656 1.00 95.38 175 ILE A C 1
ATOM 1419 O O . ILE A 1 175 ? -1.721 -0.062 3.988 1.00 95.38 175 ILE A O 1
ATOM 1423 N N . LYS A 1 176 ? -2.333 -1.210 5.830 1.00 93.06 176 LYS A N 1
ATOM 1424 C CA . LYS A 1 176 ? -1.031 -1.191 6.500 1.00 93.06 176 LYS A CA 1
ATOM 1425 C C . LYS A 1 176 ? 0.068 -1.775 5.616 1.00 93.06 176 LYS A C 1
ATOM 1427 O O . LYS A 1 176 ? 1.152 -1.206 5.522 1.00 93.06 176 LYS A O 1
ATOM 1432 N N . TRP A 1 177 ? -0.201 -2.889 4.941 1.00 91.94 177 TRP A N 1
ATOM 1433 C CA . TRP A 1 177 ? 0.757 -3.529 4.039 1.00 91.94 177 TRP A CA 1
ATOM 1434 C C . TRP A 1 177 ? 1.182 -2.620 2.880 1.00 91.94 177 TRP A C 1
ATOM 1436 O O . TRP A 1 177 ? 2.361 -2.575 2.508 1.00 91.94 177 TRP A O 1
ATOM 1446 N N . GLY A 1 178 ? 0.229 -1.873 2.317 1.00 92.12 178 GLY A N 1
ATOM 1447 C CA . GLY A 1 178 ? 0.492 -0.919 1.246 1.00 92.12 178 GLY A CA 1
ATOM 1448 C C . GLY A 1 178 ? 1.204 0.339 1.737 1.00 92.12 178 GLY A C 1
ATOM 1449 O O . GLY A 1 178 ? 2.167 0.777 1.109 1.00 92.12 178 GLY A O 1
ATOM 1450 N N . THR A 1 179 ? 0.808 0.907 2.875 1.00 91.75 179 THR A N 1
ATOM 1451 C CA . THR A 1 179 ? 1.479 2.096 3.423 1.00 91.75 179 THR A CA 1
ATOM 1452 C C . THR A 1 179 ? 2.876 1.803 3.950 1.00 91.75 179 THR A C 1
ATOM 1454 O O . THR A 1 179 ? 3.777 2.615 3.741 1.00 91.75 179 THR A O 1
ATOM 1457 N N . ASP A 1 180 ? 3.109 0.623 4.526 1.00 90.75 180 ASP A N 1
ATOM 1458 C CA . ASP A 1 180 ? 4.448 0.171 4.919 1.00 90.75 180 ASP A CA 1
ATOM 1459 C C . ASP A 1 180 ? 5.386 0.044 3.709 1.00 90.75 180 ASP A C 1
ATOM 1461 O O . ASP A 1 180 ? 6.596 0.218 3.850 1.00 90.75 180 ASP A O 1
ATOM 1465 N N . TYR A 1 181 ? 4.854 -0.231 2.513 1.00 89.00 181 TYR A N 1
ATOM 1466 C CA . TYR A 1 181 ? 5.624 -0.152 1.272 1.00 89.00 181 TYR A CA 1
ATOM 1467 C C . TYR A 1 181 ? 5.934 1.280 0.873 1.00 89.00 181 TYR A C 1
ATOM 1469 O O . TYR A 1 181 ? 7.099 1.589 0.633 1.00 89.00 181 TYR A O 1
ATOM 1477 N N . LEU A 1 182 ? 4.926 2.157 0.847 1.00 88.75 182 LEU A N 1
ATOM 1478 C CA . LEU A 1 182 ? 5.112 3.564 0.485 1.00 88.75 182 LEU A CA 1
ATOM 1479 C C . LEU A 1 182 ? 6.150 4.247 1.385 1.00 88.75 182 LEU A C 1
ATOM 1481 O O . LEU A 1 182 ? 6.967 5.016 0.901 1.00 88.75 182 LEU A O 1
ATOM 1485 N N . LEU A 1 183 ? 6.199 3.913 2.675 1.00 87.00 183 LEU A N 1
ATOM 1486 C CA . LEU A 1 183 ? 7.214 4.428 3.603 1.00 87.00 183 LEU A CA 1
ATOM 1487 C C . LEU A 1 183 ? 8.648 3.976 3.291 1.00 87.00 183 LEU A C 1
ATOM 1489 O O . LEU A 1 183 ? 9.599 4.598 3.767 1.00 87.00 183 LEU A O 1
ATOM 1493 N N . LYS A 1 184 ? 8.818 2.894 2.525 1.00 85.06 184 LYS A N 1
ATOM 1494 C CA . LYS A 1 184 ? 10.125 2.392 2.082 1.00 85.06 184 LYS A CA 1
ATOM 1495 C C . LYS A 1 184 ? 10.532 2.920 0.708 1.00 85.06 184 LYS A C 1
ATOM 1497 O O . LYS A 1 184 ? 11.695 2.764 0.348 1.00 85.06 184 LYS A O 1
ATOM 1502 N N . THR A 1 185 ? 9.625 3.538 -0.053 1.00 83.50 185 THR A N 1
ATOM 1503 C CA . THR A 1 185 ? 9.956 4.087 -1.379 1.00 83.50 185 THR A CA 1
ATOM 1504 C C . THR A 1 185 ? 10.677 5.430 -1.306 1.00 83.50 185 THR A C 1
ATOM 1506 O O . THR A 1 185 ? 11.126 5.941 -2.322 1.00 83.50 185 THR A O 1
ATOM 1509 N N . PHE A 1 186 ? 10.846 6.006 -0.121 1.00 81.31 186 PHE A N 1
ATOM 1510 C CA . PHE A 1 186 ? 11.644 7.207 0.090 1.00 81.31 186 PHE A CA 1
ATOM 1511 C C . PHE A 1 186 ? 12.430 7.098 1.394 1.00 81.31 186 PHE A C 1
ATOM 1513 O O . PHE A 1 186 ? 12.144 6.265 2.256 1.00 81.31 186 PHE A O 1
ATOM 1520 N N . ASN A 1 187 ? 13.437 7.956 1.567 1.00 75.00 187 ASN A N 1
ATOM 1521 C CA . ASN A 1 187 ? 14.169 8.015 2.827 1.00 75.00 187 ASN A CA 1
ATOM 1522 C C . ASN A 1 187 ? 13.308 8.688 3.907 1.00 75.00 187 ASN A C 1
ATOM 1524 O O . ASN A 1 187 ? 13.355 9.902 4.106 1.00 75.00 187 ASN A O 1
ATOM 1528 N N . SER A 1 188 ? 12.545 7.877 4.633 1.00 69.00 188 SER A N 1
ATOM 1529 C CA . SER A 1 188 ? 11.677 8.306 5.731 1.00 69.00 188 SER A CA 1
ATOM 1530 C C . SER A 1 188 ? 12.448 8.908 6.919 1.00 69.00 188 SER A C 1
ATOM 1532 O O . SER A 1 188 ? 11.900 9.673 7.712 1.00 69.00 188 SER A O 1
ATOM 1534 N N . SER A 1 189 ? 13.755 8.675 7.035 1.00 70.69 189 SER A N 1
ATOM 1535 C CA . SER A 1 189 ? 14.586 9.314 8.065 1.00 70.69 189 SER A CA 1
ATOM 1536 C C . SER A 1 189 ? 15.135 10.682 7.645 1.00 70.69 189 SER A C 1
ATOM 1538 O O . SER A 1 189 ? 15.563 11.455 8.500 1.00 70.69 189 SER A O 1
ATOM 1540 N N . ALA A 1 190 ? 15.091 11.031 6.355 1.00 68.62 190 ALA A N 1
ATOM 1541 C CA . ALA A 1 190 ? 15.599 12.308 5.860 1.00 68.62 190 ALA A CA 1
ATOM 1542 C C . ALA A 1 190 ? 14.717 13.494 6.287 1.00 68.62 190 ALA A C 1
ATOM 1544 O O . ALA A 1 190 ? 13.526 13.343 6.571 1.00 68.62 190 ALA A O 1
ATOM 1545 N N . LYS A 1 191 ? 15.319 14.691 6.328 1.00 69.06 191 LYS A N 1
ATOM 1546 C CA . LYS A 1 191 ? 14.621 15.955 6.622 1.00 69.06 191 LYS A CA 1
ATOM 1547 C C . LYS A 1 191 ? 13.739 16.418 5.454 1.00 69.06 191 LYS A C 1
ATOM 1549 O O . LYS A 1 191 ? 12.677 16.971 5.695 1.00 69.06 191 LYS A O 1
ATOM 1554 N N . TYR A 1 192 ? 14.171 16.153 4.222 1.00 72.19 192 TYR A N 1
ATOM 1555 C CA . TYR A 1 192 ? 13.455 16.473 2.986 1.00 72.19 192 TYR A CA 1
ATOM 1556 C C . TYR A 1 192 ? 13.431 15.241 2.081 1.00 72.19 192 TYR A C 1
ATOM 1558 O O . TYR A 1 192 ? 14.427 14.508 2.004 1.00 72.19 192 TYR A O 1
ATOM 1566 N N . VAL A 1 193 ? 12.308 15.013 1.399 1.00 76.06 193 VAL A N 1
ATOM 1567 C CA . VAL A 1 193 ? 12.171 13.938 0.410 1.00 76.06 193 VAL A CA 1
ATOM 1568 C C . VAL A 1 193 ? 12.621 14.473 -0.946 1.00 76.06 193 VAL A C 1
ATOM 1570 O O . VAL A 1 193 ? 11.871 15.158 -1.619 1.00 76.06 193 VAL A O 1
ATOM 1573 N N . HIS A 1 194 ? 13.857 14.167 -1.337 1.00 73.50 194 HIS A N 1
ATOM 1574 C CA . HIS A 1 194 ? 14.428 14.570 -2.633 1.00 73.50 194 HIS A CA 1
ATOM 1575 C C . HIS A 1 194 ? 14.246 13.507 -3.727 1.00 73.50 194 HIS A C 1
ATOM 1577 O O . HIS A 1 194 ? 14.570 13.740 -4.886 1.00 73.50 194 HIS A O 1
ATOM 1583 N N . MET A 1 195 ? 13.834 12.300 -3.339 1.00 77.94 195 MET A N 1
ATOM 1584 C CA . MET A 1 195 ? 13.726 11.155 -4.228 1.00 77.94 195 MET A CA 1
ATOM 1585 C C . MET A 1 195 ? 12.667 10.191 -3.703 1.00 77.94 195 MET A C 1
ATOM 1587 O O . MET A 1 195 ? 12.631 9.878 -2.508 1.00 77.94 195 MET A O 1
ATOM 1591 N N . ILE A 1 196 ? 11.821 9.733 -4.622 1.00 83.81 196 ILE A N 1
ATOM 1592 C CA . ILE A 1 196 ? 10.811 8.702 -4.407 1.00 83.81 196 ILE A CA 1
ATOM 1593 C C . ILE A 1 196 ? 11.030 7.615 -5.459 1.00 83.81 196 ILE A C 1
ATOM 1595 O O . ILE A 1 196 ? 11.034 7.908 -6.653 1.00 83.81 196 ILE A O 1
ATOM 1599 N N . ALA A 1 197 ? 11.147 6.360 -5.040 1.00 87.25 197 ALA A N 1
ATOM 1600 C CA . ALA A 1 197 ? 11.041 5.209 -5.922 1.00 87.25 197 ALA A CA 1
ATOM 1601 C C . ALA A 1 197 ? 9.604 5.138 -6.462 1.00 87.25 197 ALA A C 1
ATOM 1603 O O . ALA A 1 197 ? 8.658 4.804 -5.741 1.00 87.25 197 ALA A O 1
ATOM 1604 N N . SER A 1 198 ? 9.429 5.519 -7.726 1.00 86.88 198 SER A N 1
ATOM 1605 C CA . SER A 1 198 ? 8.128 5.577 -8.392 1.00 86.88 198 SER A CA 1
ATOM 1606 C C . SER A 1 198 ? 7.680 4.207 -8.891 1.00 86.88 198 SER A C 1
ATOM 1608 O O . SER A 1 198 ? 6.475 3.947 -8.956 1.00 86.88 198 SER A O 1
ATOM 1610 N N . GLN A 1 199 ? 8.636 3.334 -9.211 1.00 85.44 199 GLN A N 1
ATOM 1611 C CA . GLN A 1 199 ? 8.380 2.013 -9.766 1.00 85.44 199 GLN A CA 1
ATOM 1612 C C . GLN A 1 199 ? 9.480 1.024 -9.366 1.00 85.44 199 GLN A C 1
ATOM 1614 O O . GLN A 1 199 ? 10.661 1.371 -9.348 1.00 85.44 199 GLN A O 1
ATOM 1619 N N . VAL A 1 200 ? 9.082 -0.212 -9.062 1.00 84.75 200 VAL A N 1
ATOM 1620 C CA . VAL A 1 200 ? 9.990 -1.344 -8.829 1.00 84.75 200 VAL A CA 1
ATOM 1621 C C . VAL A 1 200 ? 9.615 -2.486 -9.765 1.00 84.75 200 VAL A C 1
ATOM 1623 O O . VAL A 1 200 ? 8.459 -2.914 -9.781 1.00 84.75 200 VAL A O 1
ATOM 1626 N N . GLY A 1 201 ? 10.598 -2.994 -10.502 1.00 79.69 201 GLY A N 1
ATOM 1627 C CA . GLY A 1 201 ? 10.377 -3.916 -11.609 1.00 79.69 201 GLY A CA 1
ATOM 1628 C C . GLY A 1 201 ? 9.809 -3.210 -12.841 1.00 79.69 201 GLY A C 1
ATOM 1629 O O . GLY A 1 201 ? 9.674 -1.986 -12.885 1.00 79.69 201 GLY A O 1
ATOM 1630 N N . GLY A 1 202 ? 9.449 -3.992 -13.845 1.00 71.81 202 GLY A N 1
ATOM 1631 C CA . GLY A 1 202 ? 9.086 -3.512 -15.172 1.00 71.81 202 GLY A CA 1
ATOM 1632 C C . GLY A 1 202 ? 10.313 -3.308 -16.058 1.00 71.81 202 GLY A C 1
ATOM 1633 O O . GLY A 1 202 ? 11.429 -3.694 -15.723 1.00 71.81 202 GLY A O 1
ATOM 1634 N N . GLY A 1 203 ? 10.086 -2.698 -17.211 1.00 61.62 203 GLY A N 1
ATOM 1635 C CA . GLY A 1 203 ? 11.133 -2.333 -18.152 1.00 61.62 203 GLY A CA 1
ATOM 1636 C C . GLY A 1 203 ? 10.649 -1.202 -19.042 1.00 61.62 203 GLY A C 1
ATOM 1637 O O . GLY A 1 203 ? 9.446 -0.967 -19.169 1.00 61.62 203 GLY A O 1
ATOM 1638 N N . ASP A 1 204 ? 11.575 -0.492 -19.665 1.00 56.66 204 ASP A N 1
ATOM 1639 C CA . ASP A 1 204 ? 11.220 0.414 -20.744 1.00 56.66 204 ASP A CA 1
ATOM 1640 C C . ASP A 1 204 ? 10.969 -0.429 -22.008 1.00 56.66 204 ASP A C 1
ATOM 1642 O O . ASP A 1 204 ? 11.899 -1.077 -22.501 1.00 56.66 204 ASP A O 1
ATOM 1646 N N . PRO A 1 205 ? 9.744 -0.434 -22.569 1.00 52.75 205 PRO A N 1
ATOM 1647 C CA . PRO A 1 205 ? 9.433 -1.197 -23.778 1.00 52.75 205 PRO A CA 1
ATOM 1648 C C . PRO A 1 205 ? 10.281 -0.777 -24.993 1.00 52.75 205 PRO A C 1
ATOM 1650 O O . PRO A 1 205 ? 10.340 -1.515 -25.979 1.00 52.75 205 PRO A O 1
ATOM 1653 N N . SER A 1 206 ? 10.939 0.386 -24.943 1.00 53.53 206 SER A N 1
ATOM 1654 C CA . SER A 1 206 ? 11.874 0.873 -25.961 1.00 53.53 206 SER A CA 1
ATOM 1655 C C . SER A 1 206 ? 13.328 0.420 -25.741 1.00 53.53 206 SER A C 1
ATOM 1657 O O . SER A 1 206 ? 14.098 0.338 -26.704 1.00 53.53 206 SER A O 1
ATOM 1659 N N . LEU A 1 207 ? 13.705 0.039 -24.516 1.00 51.38 207 LEU A N 1
ATOM 1660 C CA . LEU A 1 207 ? 15.030 -0.486 -24.184 1.00 51.38 207 LEU A CA 1
ATOM 1661 C C . LEU A 1 207 ? 15.024 -2.018 -24.263 1.00 51.38 207 LEU A C 1
ATOM 1663 O O . LEU A 1 207 ? 14.625 -2.713 -23.331 1.00 51.38 207 LEU A O 1
ATOM 1667 N N . LYS A 1 208 ? 15.590 -2.559 -25.352 1.00 49.53 208 LYS A N 1
ATOM 1668 C CA . LYS A 1 208 ? 15.844 -4.007 -25.563 1.00 49.53 208 LYS A CA 1
ATOM 1669 C C . LYS A 1 208 ? 16.738 -4.667 -24.496 1.00 49.53 208 LYS A C 1
ATOM 1671 O O . LYS A 1 208 ? 17.006 -5.862 -24.582 1.00 49.53 208 LYS A O 1
ATOM 1676 N N . THR A 1 209 ? 17.261 -3.885 -23.556 1.00 46.84 209 THR A N 1
ATOM 1677 C CA . THR A 1 209 ? 18.207 -4.293 -22.513 1.00 46.84 209 THR A CA 1
ATOM 1678 C C . THR A 1 209 ? 17.562 -4.464 -21.144 1.00 46.84 209 THR A C 1
ATOM 1680 O O . THR A 1 209 ? 18.252 -4.891 -20.223 1.00 46.84 209 THR A O 1
ATOM 1683 N N . THR A 1 210 ? 16.284 -4.109 -20.980 1.00 47.53 210 THR A N 1
ATOM 1684 C CA . THR A 1 210 ? 15.612 -4.247 -19.686 1.00 47.53 210 THR A CA 1
ATOM 1685 C C . THR A 1 210 ? 15.078 -5.659 -19.507 1.00 47.53 210 THR A C 1
ATOM 1687 O O . THR A 1 210 ? 14.690 -6.349 -20.451 1.00 47.53 210 THR A O 1
ATOM 1690 N N . ASN A 1 211 ? 15.173 -6.104 -18.268 1.00 53.69 211 ASN A N 1
ATOM 1691 C CA . ASN A 1 211 ? 14.892 -7.438 -17.793 1.00 53.69 211 ASN A CA 1
ATOM 1692 C C . ASN A 1 211 ? 13.590 -8.010 -18.409 1.00 53.69 211 ASN A C 1
ATOM 1694 O O . ASN A 1 211 ? 12.521 -7.432 -18.207 1.00 53.69 211 ASN A O 1
ATOM 1698 N N . PRO A 1 212 ? 13.627 -9.116 -19.179 1.00 53.19 212 PRO A N 1
ATOM 1699 C CA . PRO A 1 212 ? 12.484 -9.579 -19.980 1.00 53.19 212 PRO A CA 1
ATOM 1700 C C . PRO A 1 212 ? 11.279 -10.055 -19.148 1.00 53.19 212 PRO A C 1
ATOM 1702 O O . PRO A 1 212 ? 10.260 -10.450 -19.717 1.00 53.19 212 PRO A O 1
ATOM 1705 N N . HIS A 1 213 ? 11.389 -10.047 -17.819 1.00 55.56 213 HIS A N 1
ATOM 1706 C CA . HIS A 1 213 ? 10.534 -10.821 -16.932 1.00 55.56 213 HIS A CA 1
ATOM 1707 C C . HIS A 1 213 ? 9.218 -10.145 -16.529 1.00 55.56 213 HIS A C 1
ATOM 1709 O O . HIS A 1 213 ? 8.221 -10.844 -16.396 1.00 55.56 213 HIS A O 1
ATOM 1715 N N . ASP A 1 214 ? 9.155 -8.819 -16.407 1.00 62.34 214 ASP A N 1
ATOM 1716 C CA . ASP A 1 214 ? 7.943 -8.189 -15.858 1.00 62.34 214 ASP A CA 1
ATOM 1717 C C . ASP A 1 214 ? 6.895 -7.821 -16.930 1.00 62.34 214 ASP A C 1
ATOM 1719 O O . ASP A 1 214 ? 5.698 -7.923 -16.676 1.00 62.34 214 ASP A O 1
ATOM 1723 N N . LEU A 1 215 ? 7.314 -7.458 -18.152 1.00 64.44 215 LEU A N 1
ATOM 1724 C CA . LEU A 1 215 ? 6.391 -7.071 -19.238 1.00 64.44 215 LEU A CA 1
ATOM 1725 C C . LEU A 1 215 ? 6.166 -8.163 -20.296 1.00 64.44 215 LEU A C 1
ATOM 1727 O O . LEU A 1 215 ? 5.089 -8.226 -20.890 1.00 64.44 215 LEU A O 1
ATOM 1731 N N . ASN A 1 216 ? 7.167 -9.018 -20.539 1.00 64.75 216 ASN A N 1
ATOM 1732 C CA . ASN A 1 216 ? 7.181 -9.954 -21.670 1.00 64.75 216 ASN A CA 1
ATOM 1733 C C . ASN A 1 216 ? 7.249 -11.435 -21.256 1.00 64.75 216 ASN A C 1
ATOM 1735 O O . ASN A 1 216 ? 7.215 -12.306 -22.127 1.00 64.75 216 ASN A O 1
ATOM 1739 N N . CYS A 1 217 ? 7.321 -11.739 -19.958 1.00 71.31 217 CYS A N 1
ATOM 1740 C CA . CYS A 1 217 ? 7.352 -13.106 -19.445 1.00 71.31 217 CYS A CA 1
ATOM 1741 C C . CYS A 1 217 ? 6.065 -13.411 -18.677 1.00 71.31 217 CYS A C 1
ATOM 1743 O O . CYS A 1 217 ? 5.647 -12.656 -17.803 1.00 71.31 217 CYS A O 1
ATOM 1745 N N . TRP A 1 218 ? 5.430 -14.534 -19.007 1.00 77.31 218 TRP A N 1
ATOM 1746 C CA . TRP A 1 218 ? 4.269 -15.035 -18.281 1.00 77.31 218 TRP A CA 1
ATOM 1747 C C . TRP A 1 218 ? 4.722 -16.099 -17.292 1.00 77.31 218 TRP A C 1
ATOM 1749 O O . TRP A 1 218 ? 4.948 -17.249 -17.672 1.00 77.31 218 TRP A O 1
ATOM 1759 N N . MET A 1 219 ? 4.886 -15.714 -16.033 1.00 76.19 219 MET A N 1
ATOM 1760 C CA . MET A 1 219 ? 5.337 -16.623 -14.987 1.00 76.19 219 MET A CA 1
ATOM 1761 C C . MET A 1 219 ? 4.707 -16.288 -13.642 1.00 76.19 219 MET A C 1
ATOM 1763 O O . MET A 1 219 ? 4.183 -15.193 -13.435 1.00 76.19 219 MET A O 1
ATOM 1767 N N . HIS A 1 220 ? 4.759 -17.250 -12.729 1.00 78.06 220 HIS A N 1
ATOM 1768 C CA . HIS A 1 220 ? 4.343 -17.041 -11.355 1.00 78.06 220 HIS A CA 1
ATOM 1769 C C . HIS A 1 220 ? 5.280 -16.028 -10.668 1.00 78.06 220 HIS A C 1
ATOM 1771 O O . HIS A 1 220 ? 6.497 -16.104 -10.866 1.00 78.06 220 HIS A O 1
ATOM 1777 N N . PRO A 1 221 ? 4.764 -15.079 -9.862 1.00 75.38 221 PRO A N 1
ATOM 1778 C CA . PRO A 1 221 ? 5.601 -14.101 -9.167 1.00 75.38 221 PRO A CA 1
ATOM 1779 C C . PRO A 1 221 ? 6.675 -14.710 -8.252 1.00 75.38 221 PRO A C 1
ATOM 1781 O O . PRO A 1 221 ? 7.667 -14.049 -7.955 1.00 75.38 221 PRO A O 1
ATOM 1784 N N . GLU A 1 222 ? 6.472 -15.944 -7.791 1.00 75.94 222 GLU A N 1
ATOM 1785 C CA . GLU A 1 222 ? 7.387 -16.728 -6.954 1.00 75.94 222 GLU A CA 1
ATOM 1786 C C . GLU A 1 222 ? 8.576 -17.295 -7.732 1.00 75.94 222 GLU A C 1
ATOM 1788 O O . GLU A 1 222 ? 9.632 -17.535 -7.148 1.00 75.94 222 GLU A O 1
ATOM 1793 N N . ASP A 1 223 ? 8.401 -17.490 -9.040 1.00 75.69 223 ASP A N 1
ATOM 1794 C CA . ASP A 1 223 ? 9.426 -18.014 -9.940 1.00 75.69 223 ASP A CA 1
ATOM 1795 C C . ASP A 1 223 ? 10.336 -16.899 -10.479 1.00 75.69 223 ASP A C 1
ATOM 1797 O O . ASP A 1 223 ? 11.351 -17.184 -11.120 1.00 75.69 223 ASP A O 1
ATOM 1801 N N . ILE A 1 224 ? 9.998 -15.627 -10.223 1.00 73.25 224 ILE A N 1
ATOM 1802 C CA . ILE A 1 224 ? 10.882 -14.492 -10.508 1.00 73.25 224 ILE A CA 1
ATOM 1803 C C . ILE A 1 224 ? 12.110 -14.664 -9.617 1.00 73.25 224 ILE A C 1
ATOM 1805 O O . ILE A 1 224 ? 12.037 -14.527 -8.393 1.00 73.25 224 ILE A O 1
ATOM 1809 N N . ALA A 1 225 ? 13.222 -15.063 -10.237 1.00 61.38 225 ALA A N 1
ATOM 1810 C CA . ALA A 1 225 ? 14.381 -15.586 -9.533 1.00 61.38 225 ALA A CA 1
ATOM 1811 C C . ALA A 1 225 ? 14.855 -14.621 -8.436 1.00 61.38 225 ALA A C 1
ATOM 1813 O O . ALA A 1 225 ? 15.026 -13.430 -8.665 1.00 61.38 225 ALA A O 1
ATOM 1814 N N . SER A 1 226 ? 15.163 -15.146 -7.245 1.00 56.22 226 SER A N 1
ATOM 1815 C CA . SER A 1 226 ? 15.664 -14.333 -6.121 1.00 56.22 226 SER A CA 1
ATOM 1816 C C . SER A 1 226 ? 16.971 -13.580 -6.427 1.00 56.22 226 SER A C 1
ATOM 1818 O O . SER A 1 226 ? 17.326 -12.666 -5.685 1.00 56.22 226 SER A O 1
ATOM 1820 N N . ASN A 1 227 ? 17.695 -13.981 -7.476 1.00 52.38 227 ASN A N 1
ATOM 1821 C CA . ASN A 1 227 ? 18.928 -13.343 -7.937 1.00 52.38 227 ASN A CA 1
ATOM 1822 C C . ASN A 1 227 ? 18.693 -12.348 -9.079 1.00 52.38 227 ASN A C 1
ATOM 1824 O O . ASN A 1 227 ? 19.667 -11.865 -9.649 1.00 52.38 227 ASN A O 1
ATOM 1828 N N . ASP A 1 228 ? 17.438 -12.072 -9.428 1.00 62.16 228 ASP A N 1
ATOM 1829 C CA . ASP A 1 228 ? 17.079 -11.070 -10.414 1.00 62.16 228 ASP A CA 1
ATOM 1830 C C . ASP A 1 228 ? 16.871 -9.710 -9.716 1.00 62.16 228 ASP A C 1
ATOM 1832 O O . ASP A 1 228 ? 15.855 -9.503 -9.039 1.00 62.16 228 ASP A O 1
ATOM 1836 N N . PRO A 1 229 ? 17.857 -8.792 -9.765 1.00 64.88 229 PRO A N 1
ATOM 1837 C CA . PRO A 1 229 ? 17.720 -7.494 -9.130 1.00 64.88 229 PRO A CA 1
ATOM 1838 C C . PRO A 1 229 ? 16.647 -6.691 -9.863 1.00 64.88 229 PRO A C 1
ATOM 1840 O O . PRO A 1 229 ? 16.846 -6.242 -10.989 1.00 64.88 229 PRO A O 1
ATOM 1843 N N . ARG A 1 230 ? 15.508 -6.476 -9.198 1.00 74.12 230 ARG A N 1
ATOM 1844 C CA . ARG A 1 230 ? 14.451 -5.632 -9.754 1.00 74.12 230 ARG A CA 1
ATOM 1845 C C . ARG A 1 230 ? 14.927 -4.198 -9.889 1.00 74.12 230 ARG A C 1
ATOM 1847 O O . ARG A 1 230 ? 15.382 -3.592 -8.917 1.00 74.12 230 ARG A O 1
ATOM 1854 N N . GLU A 1 231 ? 14.780 -3.665 -11.093 1.00 74.69 231 GLU A N 1
ATOM 1855 C CA . GLU A 1 231 ? 15.110 -2.280 -11.385 1.00 74.69 231 GLU A CA 1
ATOM 1856 C C . GLU A 1 231 ? 14.212 -1.337 -10.579 1.00 74.69 231 GLU A C 1
ATOM 1858 O O . GLU A 1 231 ? 13.020 -1.592 -10.393 1.00 74.69 231 GLU A O 1
ATOM 1863 N N . VAL A 1 232 ? 14.796 -0.258 -10.065 1.00 80.12 232 VAL A N 1
ATOM 1864 C CA . VAL A 1 232 ? 14.071 0.765 -9.313 1.00 80.12 232 VAL A CA 1
ATOM 1865 C C . VAL A 1 232 ? 14.165 2.067 -10.083 1.00 80.12 232 VAL A C 1
ATOM 1867 O O . VAL A 1 232 ? 15.253 2.618 -10.254 1.00 80.12 232 VAL A O 1
ATOM 1870 N N . TYR A 1 233 ? 13.016 2.573 -10.513 1.00 80.69 233 TYR A N 1
ATOM 1871 C CA . TYR A 1 233 ? 12.920 3.872 -11.155 1.00 80.69 233 TYR A CA 1
ATOM 1872 C C . TYR A 1 233 ? 12.645 4.925 -10.088 1.00 80.69 233 TYR A C 1
ATOM 1874 O O . TYR A 1 233 ? 11.688 4.831 -9.315 1.00 80.69 233 TYR A O 1
ATOM 1882 N N . ASN A 1 234 ? 13.513 5.929 -10.044 1.00 83.44 234 ASN A N 1
ATOM 1883 C CA . ASN A 1 234 ? 13.444 7.018 -9.083 1.00 83.44 234 ASN A CA 1
ATOM 1884 C C . ASN A 1 234 ? 12.867 8.265 -9.748 1.00 83.44 234 ASN A C 1
ATOM 1886 O O . ASN A 1 234 ? 13.222 8.594 -10.879 1.00 83.44 234 ASN A O 1
ATOM 1890 N N . CYS A 1 235 ? 12.038 9.000 -9.014 1.00 83.00 235 CYS A N 1
ATOM 1891 C CA . CYS A 1 235 ? 11.631 10.343 -9.380 1.00 83.00 235 CYS A CA 1
ATOM 1892 C C . CYS A 1 235 ? 12.150 11.374 -8.377 1.00 83.00 235 CYS A C 1
ATOM 1894 O O . CYS A 1 235 ? 12.010 11.194 -7.167 1.00 83.00 235 CYS A O 1
ATOM 1896 N N . TYR A 1 236 ? 12.705 12.465 -8.905 1.00 84.19 236 TYR A N 1
ATOM 1897 C CA . TYR A 1 236 ? 13.303 13.558 -8.137 1.00 84.19 236 TYR A CA 1
ATOM 1898 C C . TYR A 1 236 ? 12.400 14.806 -8.062 1.00 84.19 236 TYR A C 1
ATOM 1900 O O . TYR A 1 236 ? 12.489 15.558 -7.103 1.00 84.19 236 TYR A O 1
ATOM 1908 N N . GLU A 1 237 ? 11.466 14.988 -9.007 1.00 84.31 237 GLU A N 1
ATOM 1909 C CA . GLU A 1 237 ? 10.563 16.154 -9.081 1.00 84.31 237 GLU A CA 1
ATOM 1910 C C . GLU A 1 237 ? 9.141 15.734 -9.508 1.00 84.31 237 GLU A C 1
ATOM 1912 O O . GLU A 1 237 ? 8.619 16.141 -10.544 1.00 84.31 237 GLU A O 1
ATOM 1917 N N . CYS A 1 238 ? 8.496 14.868 -8.721 1.00 84.69 238 CYS A N 1
ATOM 1918 C CA . CYS A 1 238 ? 7.142 14.378 -9.009 1.00 84.69 238 CYS A CA 1
ATOM 1919 C C . CYS A 1 238 ? 6.113 14.891 -7.986 1.00 84.69 238 CYS A C 1
ATOM 1921 O O . CYS A 1 238 ? 5.686 14.115 -7.123 1.00 84.69 238 CYS A O 1
ATOM 1923 N N . PRO A 1 239 ? 5.638 16.149 -8.087 1.00 88.06 239 PRO A N 1
ATOM 1924 C CA . PRO A 1 239 ? 4.669 16.703 -7.137 1.00 88.06 239 PRO A CA 1
ATOM 1925 C C . PRO A 1 239 ? 3.340 15.940 -7.143 1.00 88.06 239 PRO A C 1
ATOM 1927 O O . PRO A 1 239 ? 2.722 15.765 -6.097 1.00 88.06 239 PRO A O 1
ATOM 1930 N N . ALA A 1 240 ? 2.920 15.414 -8.299 1.00 90.44 240 ALA A N 1
ATOM 1931 C CA . ALA A 1 240 ? 1.712 14.599 -8.396 1.00 90.44 240 ALA A CA 1
ATOM 1932 C C . ALA A 1 240 ? 1.838 13.285 -7.603 1.00 90.44 240 ALA A C 1
ATOM 1934 O O . ALA A 1 240 ? 0.925 12.926 -6.859 1.00 90.44 240 ALA A O 1
ATOM 1935 N N . LEU A 1 241 ? 2.969 12.579 -7.734 1.00 89.56 241 LEU A N 1
ATOM 1936 C CA . LEU A 1 241 ? 3.232 11.342 -6.992 1.00 89.56 241 LEU A CA 1
ATOM 1937 C C . LEU A 1 241 ? 3.350 11.616 -5.496 1.00 89.56 241 LEU A C 1
ATOM 1939 O O . LEU A 1 241 ? 2.702 10.943 -4.699 1.00 89.56 241 LEU A O 1
ATOM 1943 N N . ALA A 1 242 ? 4.124 12.635 -5.131 1.00 89.12 242 ALA A N 1
ATOM 1944 C CA . ALA A 1 242 ? 4.302 13.046 -3.749 1.00 89.12 242 ALA A CA 1
ATOM 1945 C C . ALA A 1 242 ? 2.966 13.432 -3.099 1.00 89.12 242 ALA A C 1
ATOM 1947 O O . ALA A 1 242 ? 2.646 12.934 -2.025 1.00 89.12 242 ALA A O 1
ATOM 1948 N N . GLY A 1 243 ? 2.131 14.221 -3.782 1.00 90.44 243 GLY A N 1
ATOM 1949 C CA . GLY A 1 243 ? 0.791 14.577 -3.311 1.00 90.44 243 GLY A CA 1
ATOM 1950 C C . GLY A 1 243 ? -0.133 13.364 -3.159 1.00 90.44 243 GLY A C 1
ATOM 1951 O O . GLY A 1 243 ? -0.881 13.270 -2.186 1.00 90.44 243 GLY A O 1
ATOM 1952 N N . LYS A 1 244 ? -0.055 12.387 -4.072 1.00 93.19 244 LYS A N 1
ATOM 1953 C CA . LYS A 1 244 ? -0.818 11.135 -3.955 1.00 93.19 244 LYS A CA 1
ATOM 1954 C C . LYS A 1 244 ? -0.364 10.280 -2.775 1.00 93.19 244 LYS A C 1
ATOM 1956 O O . LYS A 1 244 ? -1.210 9.777 -2.039 1.00 93.19 244 LYS A O 1
ATOM 1961 N N . MET A 1 245 ? 0.942 10.138 -2.576 1.00 91.62 245 MET A N 1
ATOM 1962 C CA . MET A 1 245 ? 1.507 9.431 -1.426 1.00 91.62 245 MET A CA 1
ATOM 1963 C C . MET A 1 245 ? 1.161 10.134 -0.113 1.00 91.62 245 MET A C 1
ATOM 1965 O O . MET A 1 245 ? 0.775 9.472 0.845 1.00 91.62 245 MET A O 1
ATOM 1969 N N . ALA A 1 246 ? 1.213 11.467 -0.085 1.00 91.56 246 ALA A N 1
ATOM 1970 C CA . ALA A 1 246 ? 0.785 12.274 1.051 1.00 91.56 246 ALA A CA 1
ATOM 1971 C C . ALA A 1 246 ? -0.659 11.964 1.446 1.00 91.56 246 ALA A C 1
ATOM 1973 O O . ALA A 1 246 ? -0.927 11.670 2.606 1.00 91.56 246 ALA A O 1
ATOM 1974 N N . ALA A 1 247 ? -1.577 11.972 0.475 1.00 93.75 247 ALA A N 1
ATOM 1975 C CA . ALA A 1 247 ? -2.984 11.658 0.705 1.00 93.75 247 ALA A CA 1
ATOM 1976 C C . ALA A 1 247 ? -3.183 10.224 1.228 1.00 93.75 247 ALA A C 1
ATOM 1978 O O . ALA A 1 247 ? -4.000 9.997 2.124 1.00 93.75 247 ALA A O 1
ATOM 1979 N N . ALA A 1 248 ? -2.410 9.261 0.718 1.00 94.81 248 ALA A N 1
ATOM 1980 C CA . ALA A 1 248 ? -2.452 7.876 1.177 1.00 94.81 248 ALA A CA 1
ATOM 1981 C C . ALA A 1 248 ? -1.992 7.740 2.638 1.00 94.81 248 ALA A C 1
ATOM 1983 O O . ALA A 1 248 ? -2.689 7.133 3.451 1.00 94.81 248 ALA A O 1
ATOM 1984 N N . LEU A 1 249 ? -0.849 8.333 2.994 1.00 93.19 249 LEU A N 1
ATOM 1985 C CA . LEU A 1 249 ? -0.311 8.285 4.359 1.00 93.19 249 LEU A CA 1
ATOM 1986 C C . LEU A 1 249 ? -1.200 9.065 5.342 1.00 93.19 249 LEU A C 1
ATOM 1988 O O . LEU A 1 249 ? -1.443 8.595 6.450 1.00 93.19 249 LEU A O 1
ATOM 1992 N N . ALA A 1 250 ? -1.747 10.205 4.912 1.00 93.38 250 ALA A N 1
ATOM 1993 C CA . ALA A 1 250 ? -2.667 11.035 5.687 1.00 93.38 250 ALA A CA 1
ATOM 1994 C C . ALA A 1 250 ? -3.984 10.318 6.001 1.00 93.38 250 ALA A C 1
ATOM 1996 O O . ALA A 1 250 ? -4.390 10.222 7.151 1.00 93.38 250 ALA A O 1
ATOM 1997 N N . SER A 1 251 ? -4.659 9.779 4.985 1.00 95.12 251 SER A N 1
ATOM 1998 C CA . SER A 1 251 ? -5.913 9.042 5.194 1.00 95.12 251 SER A CA 1
ATOM 1999 C C . SER A 1 251 ? -5.700 7.809 6.075 1.00 95.12 251 SER A C 1
ATOM 2001 O O . SER A 1 251 ? -6.524 7.511 6.938 1.00 95.12 251 SER A O 1
ATOM 2003 N N . THR A 1 252 ? -4.558 7.138 5.921 1.00 95.44 252 THR A N 1
ATOM 2004 C CA . THR A 1 252 ? -4.199 5.971 6.733 1.00 95.44 252 THR A CA 1
ATOM 2005 C C . THR A 1 252 ? -3.890 6.341 8.182 1.00 95.44 252 THR A C 1
ATOM 2007 O O . THR A 1 252 ? -4.287 5.606 9.083 1.00 95.44 252 THR A O 1
ATOM 2010 N N . SER A 1 253 ? -3.255 7.486 8.453 1.00 95.00 253 SER A N 1
ATOM 2011 C CA . SER A 1 253 ? -3.011 7.919 9.836 1.00 95.00 253 SER A CA 1
ATOM 2012 C C . SER A 1 253 ? -4.322 8.077 10.615 1.00 95.00 253 SER A C 1
ATOM 2014 O O . SER A 1 253 ? -4.409 7.657 11.764 1.00 95.00 253 SER A O 1
ATOM 2016 N N . ILE A 1 254 ? -5.382 8.562 9.958 1.00 94.56 254 ILE A N 1
ATOM 2017 C CA . ILE A 1 254 ? -6.715 8.687 10.561 1.00 94.56 254 ILE A CA 1
ATOM 2018 C C . ILE A 1 254 ? -7.324 7.305 10.843 1.00 94.56 254 ILE A C 1
ATOM 2020 O O . ILE A 1 254 ? -7.879 7.097 11.921 1.00 94.56 254 ILE A O 1
ATOM 2024 N N . VAL A 1 255 ? -7.193 6.345 9.919 1.00 95.06 255 VAL A N 1
ATOM 2025 C CA . VAL A 1 255 ? -7.679 4.960 10.111 1.00 95.06 255 VAL A CA 1
ATOM 2026 C C . VAL A 1 255 ? -7.000 4.281 11.305 1.00 95.06 255 VAL A C 1
ATOM 2028 O O . VAL A 1 255 ? -7.642 3.535 12.044 1.00 95.06 255 VAL A O 1
ATOM 2031 N N . PHE A 1 256 ? -5.710 4.548 11.509 1.00 95.06 256 PHE A N 1
ATOM 2032 C CA . PHE A 1 256 ? -4.900 3.965 12.580 1.00 95.06 256 PHE A CA 1
ATOM 2033 C C . PHE A 1 256 ? -4.743 4.871 13.800 1.00 95.06 256 PHE A C 1
ATOM 2035 O O . PHE A 1 256 ? -3.812 4.678 14.579 1.00 95.06 256 PHE A O 1
ATOM 2042 N N . LYS A 1 257 ? -5.654 5.826 14.008 1.00 91.69 257 LYS A N 1
ATOM 2043 C CA . LYS A 1 257 ? -5.587 6.781 15.123 1.00 91.69 257 LYS A CA 1
ATOM 2044 C C . LYS A 1 257 ? -5.447 6.112 16.497 1.00 91.69 257 LYS A C 1
ATOM 2046 O O . LYS A 1 257 ? -4.773 6.654 17.365 1.00 91.69 257 LYS A O 1
ATOM 2051 N N . ASP A 1 258 ? -6.030 4.927 16.678 1.00 89.88 258 ASP A N 1
ATOM 2052 C CA . ASP A 1 258 ? -5.932 4.158 17.927 1.00 89.88 258 ASP A CA 1
ATOM 2053 C C . ASP A 1 258 ? -4.524 3.572 18.162 1.00 89.88 258 ASP A C 1
ATOM 2055 O O . ASP A 1 258 ? -4.126 3.306 19.296 1.00 89.88 258 ASP A O 1
ATOM 2059 N N . SER A 1 259 ? -3.735 3.399 17.096 1.00 91.56 259 SER A N 1
ATOM 2060 C CA . SER A 1 259 ? -2.318 3.039 17.152 1.00 91.56 259 SER A CA 1
ATOM 2061 C C . SER A 1 259 ? -1.473 4.310 17.108 1.00 91.56 259 SER A C 1
ATOM 2063 O O . SER A 1 259 ? -0.948 4.702 16.064 1.00 91.56 259 SER A O 1
ATOM 2065 N N . GLN A 1 260 ? -1.355 4.963 18.266 1.00 85.94 260 GLN A N 1
ATOM 2066 C CA . GLN A 1 260 ? -0.739 6.285 18.398 1.00 85.94 260 GLN A CA 1
ATOM 2067 C C . GLN A 1 260 ? 0.645 6.369 17.727 1.00 85.94 260 GLN A C 1
ATOM 2069 O O . GLN A 1 260 ? 0.896 7.299 16.965 1.00 85.94 260 GLN A O 1
ATOM 2074 N N . ASP A 1 261 ? 1.516 5.379 17.941 1.00 87.50 261 ASP A N 1
ATOM 2075 C CA . ASP A 1 261 ? 2.868 5.361 17.368 1.00 87.50 261 ASP A CA 1
ATOM 2076 C C . ASP A 1 261 ? 2.853 5.287 15.833 1.00 87.50 261 ASP A C 1
ATOM 2078 O O . ASP A 1 261 ? 3.597 6.006 15.161 1.00 87.50 261 ASP A O 1
ATOM 2082 N N . TYR A 1 262 ? 1.982 4.448 15.261 1.00 87.06 262 TYR A N 1
ATOM 2083 C CA . TYR A 1 262 ? 1.874 4.270 13.812 1.00 87.06 262 TYR A CA 1
ATOM 2084 C C . TYR A 1 262 ? 1.213 5.483 13.147 1.00 87.06 262 TYR A C 1
ATOM 2086 O O . TYR A 1 262 ? 1.718 5.999 12.149 1.00 87.06 262 TYR A O 1
ATOM 2094 N N . SER A 1 263 ? 0.134 5.999 13.742 1.00 87.25 263 SER A N 1
ATOM 2095 C CA . SER A 1 263 ? -0.551 7.209 13.283 1.00 87.25 263 SER A CA 1
ATOM 2096 C C . SER A 1 263 ? 0.361 8.433 13.319 1.00 87.25 263 SER A C 1
ATOM 2098 O O . SER A 1 263 ? 0.363 9.210 12.366 1.00 87.25 263 SER A O 1
ATOM 2100 N N . ILE A 1 264 ? 1.131 8.629 14.397 1.00 83.88 264 ILE A N 1
ATOM 2101 C CA . ILE A 1 264 ? 2.075 9.750 14.509 1.00 83.88 264 ILE A CA 1
ATOM 2102 C C . ILE A 1 264 ? 3.166 9.621 13.453 1.00 83.88 264 ILE A C 1
ATOM 2104 O O . ILE A 1 264 ? 3.470 10.598 12.774 1.00 83.88 264 ILE A O 1
ATOM 2108 N N . MET A 1 265 ? 3.732 8.422 13.293 1.00 84.56 265 MET A N 1
ATOM 2109 C CA . MET A 1 265 ? 4.754 8.166 12.285 1.00 84.56 265 MET A CA 1
ATOM 2110 C C . MET A 1 265 ? 4.246 8.572 10.895 1.00 84.56 265 MET A C 1
ATOM 2112 O O . MET A 1 265 ? 4.883 9.403 10.254 1.00 84.56 265 MET A O 1
ATOM 2116 N N . LEU A 1 266 ? 3.058 8.116 10.488 1.00 84.19 266 LEU A N 1
ATOM 2117 C CA . LEU A 1 266 ? 2.425 8.484 9.215 1.00 84.19 266 LEU A CA 1
ATOM 2118 C C . LEU A 1 266 ? 2.091 9.984 9.094 1.00 84.19 266 LEU A C 1
ATOM 2120 O O . LEU A 1 266 ? 2.320 10.578 8.041 1.00 84.19 266 LEU A O 1
ATOM 2124 N N . GLY A 1 267 ? 1.567 10.607 10.154 1.00 74.75 267 GLY A N 1
ATOM 2125 C CA . GLY A 1 267 ? 1.167 12.020 10.160 1.00 74.75 267 GLY A CA 1
ATOM 2126 C C . GLY A 1 267 ? 2.348 12.992 10.078 1.00 74.75 267 GLY A C 1
ATOM 2127 O O . GLY A 1 267 ? 2.301 13.964 9.325 1.00 74.75 267 GLY A O 1
ATOM 2128 N N . ILE A 1 268 ? 3.458 12.690 10.763 1.00 68.44 268 ILE A N 1
ATOM 2129 C CA . ILE A 1 268 ? 4.698 13.477 10.670 1.00 68.44 268 ILE A CA 1
ATOM 2130 C C . ILE A 1 268 ? 5.185 13.541 9.216 1.00 68.44 268 ILE A C 1
ATOM 2132 O O . ILE A 1 268 ? 5.667 14.588 8.776 1.00 68.44 268 ILE A O 1
ATOM 2136 N N . PHE A 1 269 ? 5.035 12.461 8.445 1.00 67.50 269 PHE A N 1
ATOM 2137 C CA . PHE A 1 269 ? 5.433 12.442 7.035 1.00 67.50 269 PHE A CA 1
ATOM 2138 C C . PHE A 1 269 ? 4.630 13.399 6.160 1.00 67.50 269 PHE A C 1
ATOM 2140 O O . PHE A 1 269 ? 5.207 14.003 5.255 1.00 67.50 269 PHE A O 1
ATOM 2147 N N . GLN A 1 270 ? 3.343 13.580 6.453 1.00 64.75 270 GLN A N 1
ATOM 2148 C CA . GLN A 1 270 ? 2.493 14.532 5.749 1.00 64.75 270 GLN A CA 1
ATOM 2149 C C . GLN A 1 270 ? 2.926 15.979 6.014 1.00 64.75 270 GLN A C 1
ATOM 2151 O O . GLN A 1 270 ? 3.138 16.745 5.076 1.00 64.75 270 GLN A O 1
ATOM 2156 N N . GLU A 1 271 ? 3.036 16.358 7.288 1.00 58.59 271 GLU A N 1
ATOM 2157 C CA . GLU A 1 271 ? 3.178 17.767 7.672 1.00 58.59 271 GLU A CA 1
ATOM 2158 C C . GLU A 1 271 ? 4.599 18.309 7.490 1.00 58.59 271 GLU A C 1
ATOM 2160 O O . GLU A 1 271 ? 4.773 19.492 7.206 1.00 58.59 271 GLU A O 1
ATOM 2165 N N . SER A 1 272 ? 5.629 17.469 7.654 1.00 52.03 272 SER A N 1
ATOM 2166 C CA . SER A 1 272 ? 7.002 17.968 7.823 1.00 52.03 272 SER A CA 1
ATOM 2167 C C . SER A 1 272 ? 7.944 17.773 6.629 1.00 52.03 272 SER A C 1
ATOM 2169 O O . SER A 1 272 ? 9.013 18.382 6.626 1.00 52.03 272 SER A O 1
ATOM 2171 N N . LYS A 1 273 ? 7.598 16.952 5.621 1.00 57.44 273 LYS A N 1
ATOM 2172 C CA . LYS A 1 273 ? 8.600 16.453 4.645 1.00 57.44 273 LYS A CA 1
ATOM 2173 C C . LYS A 1 273 ? 8.235 16.542 3.160 1.00 57.44 273 LYS A C 1
ATOM 2175 O O . LYS A 1 273 ? 9.083 16.224 2.330 1.00 57.44 273 LYS A O 1
ATOM 2180 N N . LEU A 1 274 ? 7.023 16.983 2.822 1.00 53.56 274 LEU A N 1
ATOM 2181 C CA . LEU A 1 274 ? 6.516 17.058 1.440 1.00 53.56 274 LEU A CA 1
ATOM 2182 C C . LEU A 1 274 ? 6.767 18.392 0.723 1.00 53.56 274 LEU A C 1
ATOM 2184 O O . LEU A 1 274 ? 6.226 18.611 -0.358 1.00 53.56 274 LEU A O 1
ATOM 2188 N N . LEU A 1 275 ? 7.599 19.268 1.291 1.00 44.28 275 LEU A N 1
ATOM 2189 C CA . LEU A 1 275 ? 8.169 20.385 0.540 1.00 44.28 275 LEU A CA 1
ATOM 2190 C C . LEU A 1 275 ? 9.226 19.819 -0.423 1.00 44.28 275 LEU A C 1
ATOM 2192 O O . LEU A 1 275 ? 10.392 19.685 -0.046 1.00 44.28 275 LEU A O 1
ATOM 2196 N N . LEU A 1 276 ? 8.760 19.408 -1.607 1.00 45.75 276 LEU A N 1
ATOM 2197 C CA . LEU A 1 276 ? 9.570 19.265 -2.819 1.00 45.75 276 LEU A CA 1
ATOM 2198 C C . LEU A 1 276 ? 9.992 20.652 -3.311 1.00 45.75 276 LEU A C 1
ATOM 2200 O O . LEU A 1 276 ? 9.106 21.539 -3.357 1.00 45.75 276 LEU A O 1
#